Protein AF-A0A261ASA9-F1 (afdb_monomer)

Radius of gyration: 26.26 Å; Cα contacts (8 Å, |Δi|>4): 329; chains: 1; bounding box: 58×71×62 Å

Secondary structure (DSSP, 8-state):
-HHHHHHHHHHHHHHHTTTSSS--HHHHHHHHHHHHHHHHHTT--HHHHHHHHHHHHHH--TTT--SHHHHHHHHHHHHHHHHHHHH--SPPPP-PPTTS-EEEEE--BTTSSHHHHHHHHHHHHHHTT--EEEEEE--SSTTHHHHHHHHHHHHT--EE--SS---HHHHHHHHHHHHHHTT-SEEEEEEPPBPTT-HHHHHHHHHHTTSPP-EEE-SSSTT-EEE--HHHHHHHHTT---TTTT--HHHHHHHHHHHHHHHHHHHHHHTSTT---HHHHHHHHHHHS-HHHHHHTTHHHHHHHHHHHHHHHTT-

Sequence (316 aa):
MVLADLGRKIRNAIGKLGQNTVINEEELDLMLKEVCTALIESDVHIRLVKQLKDNVKKAINFEEIVGGANKRRYIQKTVFNELLKLVDPGVTAFQPTKGKRNVFMFVGLQGSGKTTTCTKMAYYYQRKGWKTCLICADTFRAGAFDQLKQNATKARIPFYGSYSEIDPVKIAAEGVEKFTKEGFEIIIVDTSGRHKQEASLFEEIVAVTKSPVIFIGTGEHIDDFEIFKPKSFVQKLLGMGDIAGLVDMQEVRDLLAQYKKFSDVVKKIGSIKGLFNMAQLNQQMAKMMDPRVLQQMGGMGGLQNMMNQMARAGKM

Nearest PDB structures (foldseek):
  6y30-assembly1_A  TM=8.758E-01  e=1.783E-27  Homo sapiens
  7obr-assembly1_x  TM=7.063E-01  e=4.359E-31  Canis lupus familiaris
  6y2z-assembly2_B  TM=8.625E-01  e=2.349E-27  Homo sapiens
  7qwq-assembly1_x  TM=7.094E-01  e=8.531E-30  Homo sapiens
  7nfx-assembly1_x  TM=7.369E-01  e=8.248E-28  Homo sapiens

Organism: Caenorhabditis remanei (NCBI:txid31234)

Mean predicted aligned error: 13.81 Å

Foldseek 3Di:
DLLVVLLVQLLVLLVVLVVDPDDDPVSLVSSLVSNLVSCVVSVNDNVLSVVLSVQLSVQDDPVPQPDSVSNSVSSVVSSLVSLLVQACLVDDADDFDPQAADEAEDAAAPPPCQLLVLLLVQLVVVVVVFQGAEFELALPDPCSVVSSVVSCVVSVHHYFYDPPDNHSVVSLVVQSVVVVVVRGHYYYYRYHHDHPPDPVVVVVVVVCSSHHDQKDQQDRDSNSIDGDDSSQSSCVSNVVDPPPVVDPPVVVVVVVVVVVVVVVVVVVVVVPPDDDDVVVVLVVVLVPDDPVVCVVCVHSVSVVVVVVVVVVVVVD

Solvent-accessible surface area (backbone atoms only — not comparable to full-atom values): 18068 Å² total; per-residue (Å²): 109,71,66,62,51,42,20,47,51,41,35,51,33,61,51,55,66,70,74,52,91,69,83,51,71,69,58,51,51,53,31,50,49,51,38,42,50,42,41,46,77,66,73,43,59,63,70,60,48,50,50,45,52,55,50,46,56,73,72,59,62,80,87,80,51,77,54,60,73,54,45,54,55,49,53,54,51,46,51,50,51,49,57,34,58,75,62,42,62,85,47,84,60,90,74,83,59,86,98,37,78,37,78,45,76,47,78,51,53,59,89,74,47,56,64,60,50,51,48,26,52,36,48,57,43,36,78,72,73,43,46,39,33,42,26,44,26,28,58,80,50,88,62,43,50,58,52,44,49,53,54,25,57,77,69,71,38,55,71,39,66,65,94,81,64,66,58,37,67,58,46,44,52,54,38,53,50,52,40,51,75,73,65,36,30,39,40,36,36,33,46,50,52,49,66,96,82,46,71,70,54,55,59,51,52,59,59,48,69,59,49,48,65,55,64,42,72,79,58,87,54,68,79,31,53,46,75,46,48,51,67,56,52,50,27,56,35,57,64,45,76,50,81,68,74,76,56,53,67,63,60,51,47,51,51,49,49,51,51,47,54,50,50,50,49,52,50,59,56,65,66,55,81,84,84,79,60,67,68,58,56,55,55,51,53,63,70,74,48,57,70,68,59,39,56,74,49,57,37,76,64,34,54,52,53,50,50,55,49,52,63,54,60,72,76,110

Structure (mmCIF, N/CA/C/O backbone):
data_AF-A0A261ASA9-F1
#
_entry.id   AF-A0A261ASA9-F1
#
loop_
_atom_site.group_PDB
_atom_site.id
_atom_site.type_symbol
_atom_site.label_atom_id
_atom_site.label_alt_id
_atom_site.label_comp_id
_atom_site.label_asym_id
_atom_site.label_entity_id
_atom_site.label_seq_id
_atom_site.pdbx_PDB_ins_code
_atom_site.Cartn_x
_atom_site.Cartn_y
_atom_site.Cartn_z
_atom_site.occupancy
_atom_site.B_iso_or_equiv
_atom_site.auth_seq_id
_atom_site.auth_comp_id
_atom_site.auth_asym_id
_atom_site.auth_atom_id
_atom_site.pdbx_PDB_model_num
ATOM 1 N N . MET A 1 1 ? 6.047 -6.969 15.283 1.00 61.09 1 MET A N 1
ATOM 2 C CA . MET A 1 1 ? 5.559 -6.150 14.149 1.00 61.09 1 MET A CA 1
ATOM 3 C C . MET A 1 1 ? 4.628 -5.071 14.670 1.00 61.09 1 MET A C 1
ATOM 5 O O . MET A 1 1 ? 3.754 -5.392 15.469 1.00 61.09 1 MET A O 1
ATOM 9 N N . VAL A 1 2 ? 4.797 -3.835 14.201 1.00 73.94 2 VAL A N 1
ATOM 10 C CA . VAL A 1 2 ? 4.045 -2.642 14.642 1.00 73.94 2 VAL A CA 1
ATOM 11 C C . VAL A 1 2 ? 2.525 -2.845 14.551 1.00 73.94 2 VAL A C 1
ATOM 13 O O . VAL A 1 2 ? 1.817 -2.620 15.524 1.00 73.94 2 VAL A O 1
ATOM 16 N N . LEU A 1 3 ? 2.022 -3.395 13.439 1.00 80.31 3 LEU A N 1
ATOM 17 C CA . LEU A 1 3 ? 0.584 -3.642 13.245 1.00 80.31 3 LEU A CA 1
ATOM 18 C C . LEU A 1 3 ? -0.017 -4.642 14.244 1.00 80.31 3 LEU A C 1
ATOM 20 O O . LEU A 1 3 ? -1.156 -4.480 14.679 1.00 80.31 3 LEU A O 1
ATOM 24 N N . ALA A 1 4 ? 0.740 -5.674 14.624 1.00 83.62 4 ALA A N 1
ATOM 25 C CA . ALA A 1 4 ? 0.277 -6.659 15.598 1.00 83.62 4 ALA A CA 1
ATOM 26 C C . ALA A 1 4 ? 0.180 -6.053 17.007 1.00 83.62 4 ALA A C 1
ATOM 28 O O . ALA A 1 4 ? -0.726 -6.409 17.765 1.00 83.62 4 ALA A O 1
ATOM 29 N N . ASP A 1 5 ? 1.096 -5.141 17.345 1.00 88.38 5 ASP A N 1
ATOM 30 C CA . ASP A 1 5 ? 1.065 -4.405 18.608 1.00 88.38 5 ASP A CA 1
ATOM 31 C C . ASP A 1 5 ? -0.075 -3.379 18.634 1.00 88.38 5 ASP A C 1
ATOM 33 O O . ASP A 1 5 ? -0.886 -3.396 19.558 1.00 88.38 5 ASP A O 1
ATOM 37 N N . LEU A 1 6 ? -0.238 -2.590 17.565 1.00 89.81 6 LEU A N 1
ATOM 38 C CA . LEU A 1 6 ? -1.369 -1.672 17.398 1.00 89.81 6 LEU A CA 1
ATOM 39 C C . LEU A 1 6 ? -2.710 -2.403 17.545 1.00 89.81 6 LEU A C 1
ATOM 41 O O . LEU A 1 6 ? -3.558 -2.010 18.346 1.00 89.81 6 LEU A O 1
ATOM 45 N N . GLY A 1 7 ? -2.882 -3.518 16.831 1.00 89.56 7 GLY A N 1
ATOM 46 C CA . GLY A 1 7 ? -4.092 -4.330 16.932 1.00 89.56 7 GLY A CA 1
ATOM 47 C C . GLY A 1 7 ? -4.300 -4.907 18.333 1.00 89.56 7 GLY A C 1
ATOM 48 O O . GLY A 1 7 ? -5.427 -5.012 18.807 1.00 89.56 7 GLY A O 1
ATOM 49 N N . ARG A 1 8 ? -3.233 -5.270 19.057 1.00 91.12 8 ARG A N 1
ATOM 50 C CA . ARG A 1 8 ? -3.331 -5.697 20.465 1.00 91.12 8 ARG A CA 1
ATOM 51 C C . ARG A 1 8 ? -3.808 -4.552 21.363 1.00 91.12 8 ARG A C 1
ATOM 53 O O . ARG A 1 8 ? -4.743 -4.758 22.130 1.00 91.12 8 ARG A O 1
ATOM 60 N N . LYS A 1 9 ? -3.214 -3.362 21.247 1.00 92.31 9 LYS A N 1
ATOM 61 C CA . LYS A 1 9 ? -3.577 -2.178 22.044 1.00 92.31 9 LYS A CA 1
ATOM 62 C C . LYS A 1 9 ? -5.033 -1.769 21.820 1.00 92.31 9 LYS A C 1
ATOM 64 O O . LYS A 1 9 ? -5.774 -1.622 22.788 1.00 92.31 9 LYS A O 1
ATOM 69 N N . ILE A 1 10 ? -5.473 -1.695 20.561 1.00 90.19 10 ILE A N 1
ATOM 70 C CA . ILE A 1 10 ? -6.864 -1.358 20.224 1.00 90.19 10 ILE A CA 1
ATOM 71 C C . ILE A 1 10 ? -7.836 -2.424 20.755 1.00 90.19 10 ILE A C 1
ATOM 73 O O . ILE A 1 10 ? -8.861 -2.086 21.347 1.00 90.19 10 ILE A O 1
ATOM 77 N N . ARG A 1 11 ? -7.511 -3.717 20.609 1.00 88.88 11 ARG A N 1
ATOM 78 C CA . ARG A 1 11 ? -8.337 -4.809 21.156 1.00 88.88 11 ARG A CA 1
ATOM 79 C C . ARG A 1 11 ? -8.461 -4.751 22.670 1.00 88.88 11 ARG A C 1
ATOM 81 O O . ARG A 1 11 ? -9.554 -4.960 23.186 1.00 88.88 11 ARG A O 1
ATOM 88 N N . ASN A 1 12 ? -7.371 -4.449 23.370 1.00 90.06 12 ASN A N 1
ATOM 89 C CA . ASN A 1 12 ? -7.377 -4.314 24.822 1.00 90.06 12 ASN A CA 1
ATOM 90 C C . ASN A 1 12 ? -8.251 -3.133 25.266 1.00 90.06 12 ASN A C 1
ATOM 92 O O . ASN A 1 12 ? -9.079 -3.306 26.158 1.00 90.06 12 ASN A O 1
ATOM 96 N N . ALA A 1 13 ? -8.136 -1.980 24.600 1.00 89.62 13 ALA A N 1
ATOM 97 C CA . ALA A 1 13 ? -8.962 -0.803 24.877 1.00 89.62 13 ALA A CA 1
ATOM 98 C C . ALA A 1 13 ? -10.461 -1.102 24.688 1.00 89.62 13 ALA A C 1
ATOM 100 O O . ALA A 1 13 ? -11.281 -0.839 25.565 1.00 89.62 13 ALA A O 1
ATOM 101 N N . ILE A 1 14 ? -10.821 -1.742 23.572 1.00 85.00 14 ILE A N 1
ATOM 102 C CA . ILE A 1 14 ? -12.203 -2.153 23.283 1.00 85.00 14 ILE A CA 1
ATOM 103 C C . ILE A 1 14 ? -12.684 -3.268 24.231 1.00 85.00 14 ILE A C 1
ATOM 105 O O . ILE A 1 14 ? -13.876 -3.368 24.525 1.00 85.00 14 ILE A O 1
ATOM 109 N N . GLY A 1 15 ? -11.783 -4.137 24.692 1.00 83.25 15 GLY A N 1
ATOM 110 C CA . GLY A 1 15 ? -12.084 -5.230 25.616 1.00 83.25 15 GLY A CA 1
ATOM 111 C C . GLY A 1 15 ? -12.484 -4.745 27.010 1.00 83.25 15 GLY A C 1
ATOM 112 O O . GLY A 1 15 ? -13.397 -5.321 27.600 1.00 83.25 15 GLY A O 1
ATOM 113 N N . LYS A 1 16 ? -11.866 -3.659 27.496 1.00 83.69 16 LYS A N 1
ATOM 114 C CA . LYS A 1 16 ? -12.169 -3.041 28.801 1.00 83.69 16 LYS A CA 1
ATOM 115 C C . LYS A 1 16 ? -13.613 -2.547 28.907 1.00 83.69 16 LYS A C 1
ATOM 117 O O . LYS A 1 16 ? -14.240 -2.764 29.936 1.00 83.69 16 LYS A O 1
ATOM 122 N N . LEU A 1 17 ? -14.188 -2.027 27.816 1.00 76.69 17 LEU A N 1
ATOM 123 C CA . LEU A 1 17 ? -15.617 -1.663 27.748 1.00 76.69 17 LEU A CA 1
ATOM 124 C C . LEU A 1 17 ? -16.567 -2.840 28.036 1.00 76.69 17 LEU A C 1
ATOM 126 O O . LEU A 1 17 ? -17.739 -2.632 28.317 1.00 76.69 17 LEU A O 1
ATOM 130 N N . GLY A 1 18 ? -16.100 -4.086 27.901 1.00 65.38 18 GLY A N 1
ATOM 131 C CA . GLY A 1 18 ? -16.896 -5.280 28.177 1.00 65.38 18 GLY A CA 1
ATOM 132 C C . GLY A 1 18 ? -16.823 -5.785 29.618 1.00 65.38 18 GLY A C 1
ATOM 133 O O . GLY A 1 18 ? -17.525 -6.745 29.923 1.00 65.38 18 GLY A O 1
ATOM 134 N N . GLN A 1 19 ? -15.962 -5.210 30.463 1.00 70.12 19 GLN A N 1
ATOM 135 C CA . GLN A 1 19 ? -15.800 -5.624 31.863 1.00 70.12 19 GLN A CA 1
ATOM 136 C C . GLN A 1 19 ? -16.764 -4.893 32.804 1.00 70.12 19 GLN A C 1
ATOM 138 O O . GLN A 1 19 ? -17.078 -5.414 33.872 1.00 70.12 19 GLN A O 1
ATOM 143 N N . ASN A 1 20 ? -17.265 -3.729 32.391 1.00 67.50 20 ASN A N 1
ATOM 144 C CA . ASN A 1 20 ? -18.141 -2.902 33.207 1.00 67.50 20 ASN A CA 1
ATOM 145 C C . ASN A 1 20 ? -19.616 -3.183 32.900 1.00 67.50 20 ASN A C 1
ATOM 147 O O . ASN A 1 20 ? -20.017 -3.391 31.753 1.00 67.50 20 ASN A O 1
ATOM 151 N N . THR A 1 21 ? -20.439 -3.193 33.947 1.00 66.31 21 THR A N 1
ATOM 152 C CA . THR A 1 21 ? -21.873 -3.518 33.869 1.00 66.31 21 THR A CA 1
ATOM 153 C C . THR A 1 21 ? -22.683 -2.423 33.163 1.00 66.31 21 THR A C 1
ATOM 155 O O . THR A 1 21 ? -23.743 -2.701 32.601 1.00 66.31 21 THR A O 1
ATOM 158 N N . VAL A 1 22 ? -22.190 -1.179 33.170 1.00 73.12 22 VAL A N 1
ATOM 159 C CA . VAL A 1 22 ? -22.850 -0.005 32.586 1.00 73.12 22 VAL A CA 1
ATOM 160 C C . VAL A 1 22 ? -21.837 0.788 31.774 1.00 73.12 22 VAL A C 1
ATOM 162 O O . VAL A 1 22 ? -20.887 1.301 32.338 1.00 73.12 22 VAL A O 1
ATOM 165 N N . ILE A 1 23 ? -22.088 0.936 30.471 1.00 78.06 23 ILE A N 1
ATOM 166 C CA . ILE A 1 23 ? -21.243 1.743 29.585 1.00 78.06 23 ILE A CA 1
ATOM 167 C C . ILE A 1 23 ? -21.758 3.183 29.563 1.00 78.06 23 ILE A C 1
ATOM 169 O O . ILE A 1 23 ? -22.872 3.426 29.080 1.00 78.06 23 ILE A O 1
ATOM 173 N N . ASN A 1 24 ? -20.948 4.113 30.074 1.00 83.19 24 ASN A N 1
ATOM 174 C CA . ASN A 1 24 ? -21.223 5.551 30.134 1.00 83.19 24 ASN A CA 1
ATOM 175 C C . ASN A 1 24 ? -20.238 6.368 29.262 1.00 83.19 24 ASN A C 1
ATOM 177 O O . ASN A 1 24 ? -19.376 5.814 28.575 1.00 83.19 24 ASN A O 1
ATOM 181 N N . GLU A 1 25 ? -20.388 7.696 29.261 1.00 86.19 25 GLU A N 1
ATOM 182 C CA . GLU A 1 25 ? -19.548 8.596 28.459 1.00 86.19 25 GLU A CA 1
ATOM 183 C C . GLU A 1 25 ? -18.085 8.638 28.937 1.00 86.19 25 GLU A C 1
ATOM 185 O O . GLU A 1 25 ? -17.169 8.676 28.114 1.00 86.19 25 GLU A O 1
ATOM 190 N N . GLU A 1 26 ? -17.842 8.547 30.247 1.00 87.56 26 GLU A N 1
ATOM 191 C CA . GLU A 1 26 ? -16.487 8.520 30.814 1.00 87.56 26 GLU A CA 1
ATOM 192 C C . GLU A 1 26 ? -15.698 7.290 30.339 1.00 87.56 26 GLU A C 1
ATOM 194 O O . GLU A 1 26 ? -14.533 7.394 29.948 1.00 87.56 26 GLU A O 1
ATOM 199 N N . GLU A 1 27 ? -16.342 6.122 30.300 1.00 87.50 27 GLU A N 1
ATOM 200 C CA . GLU A 1 27 ? -15.740 4.886 29.796 1.00 87.50 27 GLU A CA 1
ATOM 201 C C . GLU A 1 27 ? -15.429 4.951 28.299 1.00 87.50 27 GLU A C 1
ATOM 203 O O . GLU A 1 27 ? -14.375 4.477 27.856 1.00 87.50 27 GLU A O 1
ATOM 208 N N . LEU A 1 28 ? -16.323 5.559 27.510 1.00 89.06 28 LEU A N 1
ATOM 209 C CA . LEU A 1 28 ? -16.083 5.805 26.089 1.00 89.06 28 LEU A CA 1
ATOM 210 C C . LEU A 1 28 ? -14.851 6.695 25.895 1.00 89.06 28 LEU A C 1
ATOM 212 O O . LEU A 1 28 ? -14.011 6.402 25.042 1.00 89.06 28 LEU A O 1
ATOM 216 N N . ASP A 1 29 ? -14.709 7.739 26.706 1.00 91.25 29 ASP A N 1
ATOM 217 C CA . ASP A 1 29 ? -13.587 8.671 26.639 1.00 91.25 29 ASP A CA 1
ATOM 218 C C . ASP A 1 29 ? -12.252 8.039 27.009 1.00 91.25 29 ASP A C 1
ATOM 220 O O . ASP A 1 29 ? -11.249 8.279 26.324 1.00 91.25 29 ASP A O 1
ATOM 224 N N . LEU A 1 30 ? -12.235 7.199 28.043 1.00 91.50 30 LEU A N 1
ATOM 225 C CA . LEU A 1 30 ? -11.057 6.423 28.423 1.00 91.50 30 LEU A CA 1
ATOM 226 C C . LEU A 1 30 ? -10.648 5.458 27.305 1.00 91.50 30 LEU A C 1
ATOM 228 O O . LEU A 1 30 ? -9.480 5.439 26.910 1.00 91.50 30 LEU A O 1
ATOM 232 N N . MET A 1 31 ? -11.604 4.722 26.729 1.00 92.25 31 MET A N 1
ATOM 233 C CA . MET A 1 31 ? -11.330 3.814 25.612 1.00 92.25 31 MET A CA 1
ATOM 234 C C . MET A 1 31 ? -10.797 4.568 24.389 1.00 92.25 31 MET A C 1
ATOM 236 O O . MET A 1 31 ? -9.771 4.184 23.822 1.00 92.25 31 MET A O 1
ATOM 240 N N . LEU A 1 32 ? -11.443 5.672 24.003 1.00 93.62 32 LEU A N 1
ATOM 241 C CA . LEU A 1 32 ? -11.006 6.488 22.872 1.00 93.62 32 LEU A CA 1
ATOM 242 C C . LEU A 1 32 ? -9.615 7.072 23.100 1.00 93.62 32 LEU A C 1
ATOM 244 O O . LEU A 1 32 ? -8.835 7.147 22.152 1.00 93.62 32 LEU A O 1
ATOM 248 N N . LYS A 1 33 ? -9.277 7.461 24.334 1.00 94.81 33 LYS A N 1
ATOM 249 C CA . LYS A 1 33 ? -7.933 7.933 24.680 1.00 94.81 33 LYS A CA 1
ATOM 250 C C . LYS A 1 33 ? -6.888 6.844 24.434 1.00 94.81 33 LYS A C 1
ATOM 252 O O . LYS A 1 33 ? -5.898 7.128 23.768 1.00 94.81 33 LYS A O 1
ATOM 257 N N . GLU A 1 34 ? -7.130 5.611 24.880 1.00 94.50 34 GLU A N 1
ATOM 258 C CA . GLU A 1 34 ? -6.218 4.480 24.645 1.00 94.50 34 GLU A CA 1
ATOM 259 C C . GLU A 1 34 ? -6.055 4.160 23.150 1.00 94.50 34 GLU A C 1
ATOM 261 O O . GLU A 1 34 ? -4.931 3.987 22.675 1.00 94.50 34 GLU A O 1
ATOM 266 N N . VAL A 1 35 ? -7.156 4.142 22.388 1.00 93.81 35 VAL A N 1
ATOM 267 C CA . VAL A 1 35 ? -7.114 3.932 20.929 1.00 93.81 35 VAL A CA 1
ATOM 268 C C . VAL A 1 35 ? -6.330 5.048 20.234 1.00 93.81 35 VAL A C 1
ATOM 270 O O . VAL A 1 35 ? -5.480 4.766 19.390 1.00 93.81 35 VAL A O 1
ATOM 273 N N . CYS A 1 36 ? -6.569 6.309 20.600 1.00 95.19 36 CYS A N 1
ATOM 274 C CA . CYS A 1 36 ? -5.863 7.453 20.022 1.00 95.19 36 CYS A CA 1
ATOM 275 C C . CYS A 1 36 ? -4.364 7.410 20.325 1.00 95.19 36 CYS A C 1
ATOM 277 O O . CYS A 1 36 ? -3.560 7.631 19.423 1.00 95.19 36 CYS A O 1
ATOM 279 N N . THR A 1 37 ? -3.984 7.098 21.566 1.00 95.56 37 THR A N 1
ATOM 280 C CA . THR A 1 37 ? -2.578 6.937 21.951 1.00 95.56 37 THR A CA 1
ATOM 281 C C . THR A 1 37 ? -1.913 5.840 21.126 1.00 95.56 37 THR A C 1
ATOM 283 O O . THR A 1 37 ? -0.859 6.083 20.550 1.00 95.56 37 THR A O 1
ATOM 286 N N . ALA A 1 38 ? -2.558 4.679 20.975 1.00 94.88 38 ALA A N 1
ATOM 287 C CA . ALA A 1 38 ? -2.012 3.582 20.178 1.00 94.88 38 ALA A CA 1
ATOM 288 C C . ALA A 1 38 ? -1.801 3.966 18.700 1.00 94.88 38 ALA A C 1
ATOM 290 O O . ALA A 1 38 ? -0.783 3.604 18.109 1.00 94.88 38 ALA A O 1
ATOM 291 N N . LEU A 1 39 ? -2.738 4.717 18.107 1.00 94.12 39 LEU A N 1
ATOM 292 C CA . LEU A 1 39 ? -2.617 5.220 16.735 1.00 94.12 39 LEU A CA 1
ATOM 293 C C . LEU A 1 39 ? -1.458 6.218 16.596 1.00 94.12 39 LEU A C 1
ATOM 295 O O . LEU A 1 39 ? -0.672 6.105 15.660 1.00 94.12 39 LEU A O 1
ATOM 299 N N . ILE A 1 40 ? -1.320 7.160 17.534 1.00 93.94 40 ILE A N 1
ATOM 300 C CA . ILE A 1 40 ? -0.240 8.160 17.522 1.00 93.94 40 ILE A CA 1
ATOM 301 C C . ILE A 1 40 ? 1.131 7.491 17.689 1.00 93.94 40 ILE A C 1
ATOM 303 O O . ILE A 1 40 ? 2.053 7.812 16.949 1.00 93.94 40 ILE A O 1
ATOM 307 N N . GLU A 1 41 ? 1.255 6.525 18.605 1.00 93.31 41 GLU A N 1
ATOM 308 C CA . GLU A 1 41 ? 2.474 5.719 18.789 1.00 93.31 41 GLU A CA 1
ATOM 309 C C . GLU A 1 41 ? 2.839 4.888 17.549 1.00 93.31 41 GLU A C 1
ATOM 311 O O . GLU A 1 41 ? 3.982 4.462 17.410 1.00 93.31 41 GLU A O 1
ATOM 316 N N . SER A 1 42 ? 1.872 4.645 16.660 1.00 92.12 42 SER A N 1
ATOM 317 C CA . SER A 1 42 ? 2.060 3.927 15.393 1.00 92.12 42 SER A CA 1
ATOM 318 C C . SER A 1 42 ? 2.231 4.875 14.200 1.00 92.12 42 SER A C 1
ATOM 320 O O . SER A 1 42 ? 1.932 4.490 13.070 1.00 92.12 42 SER A O 1
ATOM 322 N N . ASP A 1 43 ? 2.661 6.115 14.451 1.00 90.00 43 ASP A N 1
ATOM 323 C CA . ASP A 1 43 ? 2.912 7.160 13.451 1.00 90.00 43 ASP A CA 1
ATOM 324 C C . ASP A 1 43 ? 1.679 7.585 12.627 1.00 90.00 43 ASP A C 1
ATOM 326 O O . ASP A 1 43 ? 1.796 8.132 11.526 1.00 90.00 43 ASP A O 1
ATOM 330 N N . VAL A 1 44 ? 0.464 7.396 13.153 1.00 90.75 44 VAL A N 1
ATOM 331 C CA . VAL A 1 44 ? -0.748 7.934 12.519 1.00 90.75 44 VAL A CA 1
ATOM 332 C C . VAL A 1 44 ? -0.856 9.430 12.806 1.00 90.75 44 VAL A C 1
ATOM 334 O O . VAL A 1 44 ? -0.810 9.879 13.952 1.00 90.75 44 VAL A O 1
ATOM 337 N N . HIS A 1 45 ? -1.050 10.222 11.751 1.00 90.88 45 HIS A N 1
ATOM 338 C CA . HIS A 1 45 ? -1.064 11.678 11.841 1.00 90.88 45 HIS A CA 1
ATOM 339 C C . HIS A 1 45 ? -2.115 12.205 12.838 1.00 90.88 45 HIS A C 1
ATOM 341 O O . HIS A 1 45 ? -3.312 11.933 12.715 1.00 90.88 45 HIS A O 1
ATOM 347 N N . ILE A 1 46 ? -1.684 13.051 13.781 1.00 92.44 46 ILE A N 1
ATOM 348 C CA . ILE A 1 46 ? -2.494 13.494 14.929 1.00 92.44 46 ILE A CA 1
ATOM 349 C C . ILE A 1 46 ? -3.825 14.157 14.547 1.00 92.44 46 ILE A C 1
ATOM 351 O O . ILE A 1 46 ? -4.821 13.996 15.251 1.00 92.44 46 ILE A O 1
ATOM 355 N N . ARG A 1 47 ? -3.885 14.870 13.410 1.00 92.44 47 ARG A N 1
ATOM 356 C CA . ARG A 1 47 ? -5.145 15.476 12.935 1.00 92.44 47 ARG A CA 1
ATOM 357 C C . ARG A 1 47 ? -6.183 14.418 12.550 1.00 92.44 47 ARG A C 1
ATOM 359 O O . ARG A 1 47 ? -7.354 14.613 12.852 1.00 92.44 47 ARG A O 1
ATOM 366 N N . LEU A 1 48 ? -5.755 13.307 11.943 1.00 92.25 48 LEU A N 1
ATOM 367 C CA . LEU A 1 48 ? -6.642 12.199 11.572 1.00 92.25 48 LEU A CA 1
ATOM 368 C C . LEU A 1 48 ? -7.149 11.478 12.823 1.00 92.25 48 LEU A C 1
ATOM 370 O O . LEU A 1 48 ? -8.335 11.191 12.937 1.00 92.25 48 LEU A O 1
ATOM 374 N N . VAL A 1 49 ? -6.262 11.262 13.800 1.00 94.81 49 VAL A N 1
ATOM 375 C CA . VAL A 1 49 ? -6.625 10.656 15.090 1.00 94.81 49 VAL A CA 1
ATOM 376 C C . VAL A 1 49 ? -7.636 11.523 15.845 1.00 94.81 49 VAL A C 1
ATOM 378 O O . VAL A 1 49 ? -8.631 11.012 16.358 1.00 94.81 49 VAL A O 1
ATOM 381 N N . LYS A 1 50 ? -7.432 12.847 15.867 1.00 95.00 50 LYS A N 1
ATOM 382 C CA . LYS A 1 50 ? -8.384 13.790 16.468 1.00 95.00 50 LYS A CA 1
ATOM 383 C C . LYS A 1 50 ? -9.746 13.744 15.768 1.00 95.00 50 LYS A C 1
ATOM 385 O O . LYS A 1 50 ? -10.762 13.632 16.444 1.00 95.00 50 LYS A O 1
ATOM 390 N N . GLN A 1 51 ? -9.766 13.776 14.434 1.00 93.69 51 GLN A N 1
ATOM 391 C CA . GLN A 1 51 ? -11.002 13.669 13.651 1.00 93.69 51 GLN A CA 1
ATOM 392 C C . GLN A 1 51 ? -11.749 12.362 13.935 1.00 93.69 51 GLN A C 1
ATOM 394 O O . GLN A 1 51 ? -12.956 12.396 14.154 1.00 93.69 51 GLN A O 1
ATOM 399 N N . LEU A 1 52 ? -11.038 11.231 14.007 1.00 94.44 52 LEU A N 1
ATOM 400 C CA . LEU A 1 52 ? -11.625 9.944 14.378 1.00 94.44 52 LEU A CA 1
ATOM 401 C C . LEU A 1 52 ? -12.295 10.018 15.754 1.00 94.44 52 LEU A C 1
ATOM 403 O O . LEU A 1 52 ? -13.454 9.634 15.888 1.00 94.44 52 LEU A O 1
ATOM 407 N N . LYS A 1 53 ? -11.602 10.552 16.769 1.00 94.69 53 LYS A N 1
ATOM 408 C CA . LYS A 1 53 ? -12.160 10.705 18.122 1.00 94.69 53 LYS A CA 1
ATOM 409 C C . LYS A 1 53 ? -13.440 11.542 18.118 1.00 94.69 53 LYS A C 1
ATOM 411 O O . LYS A 1 53 ? -14.442 11.128 18.700 1.00 94.69 53 LYS A O 1
ATOM 416 N N . ASP A 1 54 ? -13.403 12.698 17.461 1.00 94.75 54 ASP A N 1
ATOM 417 C CA . ASP A 1 54 ? -14.528 13.633 17.413 1.00 94.75 54 ASP A CA 1
ATOM 418 C C . ASP A 1 54 ? -15.732 13.023 16.673 1.00 94.75 54 ASP A C 1
ATOM 420 O O . ASP A 1 54 ? -16.873 13.177 17.112 1.00 94.75 54 ASP A O 1
ATOM 424 N N . ASN A 1 55 ? -15.493 12.281 15.588 1.00 93.94 55 ASN A N 1
ATOM 425 C CA . ASN A 1 55 ? -16.542 11.595 14.834 1.00 93.94 55 ASN A CA 1
ATOM 426 C C . ASN A 1 55 ? -17.184 10.461 15.638 1.00 93.94 55 ASN A C 1
ATOM 428 O O . ASN A 1 55 ? -18.409 10.345 15.649 1.00 93.94 55 ASN A O 1
ATOM 432 N N . VAL A 1 56 ? -16.381 9.644 16.333 1.00 92.50 56 VAL A N 1
ATOM 433 C CA . VAL A 1 56 ? -16.913 8.555 17.165 1.00 92.50 56 VAL A CA 1
ATOM 434 C C . VAL A 1 56 ? -17.782 9.115 18.292 1.00 92.50 56 VAL A C 1
ATOM 436 O O . VAL A 1 56 ? -18.889 8.619 18.485 1.00 92.50 56 VAL A O 1
ATOM 439 N N . LYS A 1 57 ? -17.332 10.175 18.982 1.00 91.50 57 LYS A N 1
ATOM 440 C CA . LYS A 1 57 ? -18.126 10.848 20.025 1.00 91.50 57 LYS A CA 1
ATOM 441 C C . LYS A 1 57 ? -19.469 11.350 19.497 1.00 91.50 57 LYS A C 1
ATOM 443 O O . LYS A 1 57 ? -20.496 11.095 20.108 1.00 91.50 57 LYS A O 1
ATOM 448 N N . LYS A 1 58 ? -19.474 12.021 18.341 1.00 91.00 58 LYS A N 1
ATOM 449 C CA . LYS A 1 58 ? -20.705 12.550 17.726 1.00 91.00 58 LYS A CA 1
ATOM 450 C C . LYS A 1 58 ? -21.683 11.458 17.289 1.00 91.00 58 LYS A C 1
ATOM 452 O O . LYS A 1 58 ? -22.883 11.694 17.272 1.00 91.00 58 LYS A O 1
ATOM 457 N N . ALA A 1 59 ? -21.181 10.289 16.895 1.00 87.44 59 ALA A N 1
ATOM 458 C CA . ALA A 1 59 ? -22.001 9.197 16.374 1.00 87.44 59 ALA A CA 1
ATOM 459 C C . ALA A 1 59 ? -22.649 8.320 17.464 1.00 87.44 59 ALA A C 1
ATOM 461 O O . ALA A 1 59 ? -23.477 7.461 17.142 1.00 87.44 59 ALA A O 1
ATOM 462 N N . ILE A 1 60 ? -22.258 8.480 18.732 1.00 85.25 60 ILE A N 1
ATOM 463 C CA . ILE A 1 60 ? -22.762 7.676 19.848 1.00 85.25 60 ILE A CA 1
ATOM 464 C C . ILE A 1 60 ? -23.706 8.528 20.695 1.00 85.25 60 ILE A C 1
ATOM 466 O O . ILE A 1 60 ? -23.264 9.380 21.455 1.00 85.25 60 ILE A O 1
ATOM 470 N N . ASN A 1 61 ? -25.007 8.245 20.593 1.00 80.62 61 ASN A N 1
ATOM 471 C CA . ASN A 1 61 ? -26.020 8.761 21.508 1.00 80.62 61 ASN A CA 1
ATOM 472 C C . ASN A 1 61 ? -26.385 7.672 22.532 1.00 80.62 61 ASN A C 1
ATOM 474 O O . ASN A 1 61 ? -26.904 6.614 22.172 1.00 80.62 61 ASN A O 1
ATOM 478 N N . PHE A 1 62 ? -26.093 7.906 23.813 1.00 76.25 62 PHE A N 1
ATOM 479 C CA . PHE A 1 62 ? -26.344 6.933 24.882 1.00 76.25 62 PHE A CA 1
ATOM 480 C C . PHE A 1 62 ? -27.820 6.801 25.278 1.00 76.25 62 PHE A C 1
ATOM 482 O O . PHE A 1 62 ? -28.170 5.787 25.895 1.00 76.25 62 PHE A O 1
ATOM 489 N N . GLU A 1 63 ? -28.652 7.783 24.922 1.00 71.06 63 GLU A N 1
ATOM 490 C CA . GLU A 1 63 ? -30.086 7.826 25.232 1.00 71.06 63 GLU A CA 1
ATOM 491 C C . GLU A 1 63 ? -30.907 6.959 24.267 1.00 71.06 63 GLU A C 1
ATOM 493 O O . GLU A 1 63 ? -31.862 6.305 24.677 1.00 71.06 63 GLU A O 1
ATOM 498 N N . GLU A 1 64 ? -30.495 6.874 22.999 1.00 68.06 64 GLU A N 1
ATOM 499 C CA . GLU A 1 64 ? -31.202 6.104 21.963 1.00 68.06 64 GLU A CA 1
ATOM 500 C C . GLU A 1 64 ? -30.927 4.591 22.021 1.00 68.06 64 GLU A C 1
ATOM 502 O O . GLU A 1 64 ? -31.694 3.786 21.488 1.00 68.06 64 GLU A O 1
ATOM 507 N N . ILE A 1 65 ? -29.828 4.165 22.654 1.00 65.94 65 ILE A N 1
ATOM 508 C CA . ILE A 1 65 ? -29.388 2.766 22.609 1.00 65.94 65 ILE A CA 1
ATOM 509 C C . ILE A 1 65 ? -29.890 1.996 23.835 1.00 65.94 65 ILE A C 1
ATOM 511 O O . ILE A 1 65 ? -29.350 2.110 24.938 1.00 65.94 65 ILE A O 1
ATOM 515 N N . VAL A 1 66 ? -30.874 1.121 23.622 1.00 57.66 66 VAL A N 1
ATOM 516 C CA . VAL A 1 66 ? -31.441 0.261 24.671 1.00 57.66 66 VAL A CA 1
ATOM 517 C C . VAL A 1 66 ? -30.582 -1.003 24.875 1.00 57.66 66 VAL A C 1
ATOM 519 O O . VAL A 1 66 ? -30.385 -1.804 23.956 1.00 57.66 66 VAL A O 1
ATOM 522 N N . GLY A 1 67 ? -30.085 -1.203 26.103 1.00 62.56 67 GLY A N 1
ATOM 523 C CA . GLY A 1 67 ? -29.372 -2.412 26.555 1.00 62.56 67 GLY A CA 1
ATOM 524 C C . GLY A 1 67 ? -27.840 -2.398 26.381 1.00 62.56 67 GLY A C 1
ATOM 525 O O . GLY A 1 67 ? -27.311 -2.087 25.315 1.00 62.56 67 GLY A O 1
ATOM 526 N N . GLY A 1 68 ? -27.097 -2.790 27.427 1.00 62.28 68 GLY A N 1
ATOM 527 C CA . GLY A 1 68 ? -25.623 -2.709 27.480 1.00 62.28 68 GLY A CA 1
ATOM 528 C C . GLY A 1 68 ? -24.872 -3.538 26.423 1.00 62.28 68 GLY A C 1
ATOM 529 O O . GLY A 1 68 ? -23.896 -3.064 25.841 1.00 62.28 68 GLY A O 1
ATOM 530 N N . ALA A 1 69 ? -25.358 -4.740 26.087 1.00 61.12 69 ALA A N 1
ATOM 531 C CA . ALA A 1 69 ? -24.757 -5.569 25.034 1.00 61.12 69 ALA A CA 1
ATOM 532 C C . ALA A 1 69 ? -24.899 -4.940 23.631 1.00 61.12 69 ALA A C 1
ATOM 534 O O . ALA A 1 69 ? -23.978 -5.023 22.812 1.00 61.12 69 ALA A O 1
ATOM 535 N N . ASN A 1 70 ? -26.017 -4.248 23.376 1.00 69.31 70 ASN A N 1
ATOM 536 C CA . ASN A 1 70 ? -26.230 -3.490 22.143 1.00 69.31 70 ASN A CA 1
ATOM 537 C C . ASN A 1 70 ? -25.316 -2.257 22.085 1.00 69.31 70 ASN A C 1
ATOM 539 O O . ASN A 1 70 ? -24.729 -1.999 21.033 1.00 69.31 70 ASN A O 1
ATOM 543 N N . LYS A 1 71 ? -25.106 -1.564 23.218 1.00 77.81 71 LYS A N 1
ATOM 544 C CA . LYS A 1 71 ? -24.177 -0.421 23.329 1.00 77.81 71 LYS A CA 1
ATOM 545 C C . LYS A 1 71 ? -22.753 -0.799 22.928 1.00 77.81 71 LYS A C 1
ATOM 547 O O . LYS A 1 71 ? -22.177 -0.160 22.052 1.00 77.81 71 LYS A O 1
ATOM 552 N N . ARG A 1 72 ? -22.206 -1.889 23.475 1.00 78.31 72 ARG A N 1
ATOM 553 C CA . ARG A 1 72 ? -20.849 -2.352 23.130 1.00 78.31 72 ARG A CA 1
ATOM 554 C C . ARG A 1 72 ? -20.688 -2.623 21.636 1.00 78.31 72 ARG A C 1
ATOM 556 O O . ARG A 1 72 ? -19.741 -2.143 21.013 1.00 78.31 72 ARG A O 1
ATOM 563 N N . ARG A 1 73 ? -21.601 -3.409 21.058 1.00 79.75 73 ARG A N 1
ATOM 564 C CA . ARG A 1 73 ? -21.551 -3.770 19.634 1.00 79.75 73 ARG A CA 1
ATOM 565 C C . ARG A 1 73 ? -21.667 -2.534 18.745 1.00 79.75 73 ARG A C 1
ATOM 567 O O . ARG A 1 73 ? -20.996 -2.465 17.716 1.00 79.75 73 ARG A O 1
ATOM 574 N N . TYR A 1 74 ? -22.490 -1.569 19.147 1.00 83.38 74 TYR A N 1
ATOM 575 C CA . TYR A 1 74 ? -22.635 -0.302 18.448 1.00 83.38 74 TYR A CA 1
ATOM 576 C C . TYR A 1 74 ? -21.335 0.512 18.475 1.00 83.38 74 TYR A C 1
ATOM 578 O O . TYR A 1 74 ? -20.830 0.858 17.412 1.00 83.38 74 TYR A O 1
ATOM 586 N N . ILE A 1 75 ? -20.718 0.706 19.648 1.00 85.12 75 ILE A N 1
ATOM 587 C CA . ILE A 1 75 ? -19.435 1.423 19.788 1.00 85.12 75 ILE A CA 1
ATOM 588 C C . ILE A 1 75 ? -18.344 0.769 18.931 1.00 85.12 75 ILE A C 1
ATOM 590 O O . ILE A 1 75 ? -17.657 1.452 18.173 1.00 85.12 75 ILE A O 1
ATOM 594 N N . GLN A 1 76 ? -18.215 -0.560 18.991 1.00 85.06 76 GLN A N 1
ATOM 595 C CA . GLN A 1 76 ? -17.252 -1.306 18.172 1.00 85.06 76 GLN A CA 1
ATOM 596 C C . GLN A 1 76 ? -17.474 -1.089 16.674 1.00 85.06 76 GLN A C 1
ATOM 598 O O . GLN A 1 76 ? -16.515 -0.874 15.934 1.00 85.06 76 GLN A O 1
ATOM 603 N N . LYS A 1 77 ? -18.733 -1.118 16.222 1.00 87.50 77 LYS A N 1
ATOM 604 C CA . LYS A 1 77 ? -19.097 -0.868 14.824 1.00 87.50 77 LYS A CA 1
ATOM 605 C C . LYS A 1 77 ? -18.774 0.569 14.405 1.00 87.50 77 LYS A C 1
ATOM 607 O O . LYS A 1 77 ? -18.287 0.775 13.298 1.00 87.50 77 LYS A O 1
ATOM 612 N N . THR A 1 78 ? -19.010 1.546 15.275 1.00 90.44 78 THR A N 1
ATOM 613 C CA . THR A 1 78 ? -18.688 2.955 15.014 1.00 90.44 78 THR A CA 1
ATOM 614 C C . THR A 1 78 ? -17.180 3.162 14.887 1.00 90.44 78 THR A C 1
ATOM 616 O O . THR A 1 78 ? -16.731 3.712 13.885 1.00 90.44 78 THR A O 1
ATOM 619 N N . VAL A 1 79 ? -16.385 2.638 15.827 1.00 90.94 79 VAL A N 1
ATOM 620 C CA . VAL A 1 79 ? -14.912 2.685 15.755 1.00 90.94 79 VAL A CA 1
ATOM 621 C C . VAL A 1 79 ? -14.401 1.976 14.498 1.00 90.94 79 VAL A C 1
ATOM 623 O O . VAL A 1 79 ? -13.545 2.512 13.800 1.00 90.94 79 VAL A O 1
ATOM 626 N N . PHE A 1 80 ? -14.953 0.806 14.167 1.00 91.56 80 PHE A N 1
ATOM 627 C CA . PHE A 1 80 ? -14.627 0.082 12.937 1.00 91.56 80 PHE A CA 1
ATOM 628 C C . PHE A 1 80 ? -14.861 0.933 11.685 1.00 91.56 80 PHE A C 1
ATOM 630 O O . PHE A 1 80 ? -13.987 1.012 10.826 1.00 91.56 80 PHE A O 1
ATOM 637 N N . ASN A 1 81 ? -16.022 1.583 11.584 1.00 91.94 81 ASN A N 1
ATOM 638 C CA . ASN A 1 81 ? -16.364 2.411 10.431 1.00 91.94 81 ASN A CA 1
ATOM 639 C C . ASN A 1 81 ? -15.444 3.633 10.309 1.00 91.94 81 ASN A C 1
ATOM 641 O O . ASN A 1 81 ? -15.040 3.971 9.200 1.00 91.94 81 ASN A O 1
ATOM 645 N N . GLU A 1 82 ? -15.088 4.283 11.419 1.00 93.31 82 GLU A N 1
ATOM 646 C CA . GLU A 1 82 ? -14.160 5.420 11.385 1.00 93.31 82 GLU A CA 1
ATOM 647 C C . GLU A 1 82 ? -12.731 4.989 11.036 1.00 93.31 82 GLU A C 1
ATOM 649 O O . GLU A 1 82 ? -12.079 5.650 10.232 1.00 93.31 82 GLU A O 1
ATOM 654 N N . LEU A 1 83 ? -12.261 3.844 11.542 1.00 92.44 83 LEU A N 1
ATOM 655 C CA . LEU A 1 83 ? -10.979 3.268 11.120 1.00 92.44 83 LEU A CA 1
ATOM 656 C C . LEU A 1 83 ? -10.987 2.881 9.636 1.00 92.44 83 LEU A C 1
ATOM 658 O O . LEU A 1 83 ? -9.988 3.083 8.952 1.00 92.44 83 LEU A O 1
ATOM 662 N N . LEU A 1 84 ?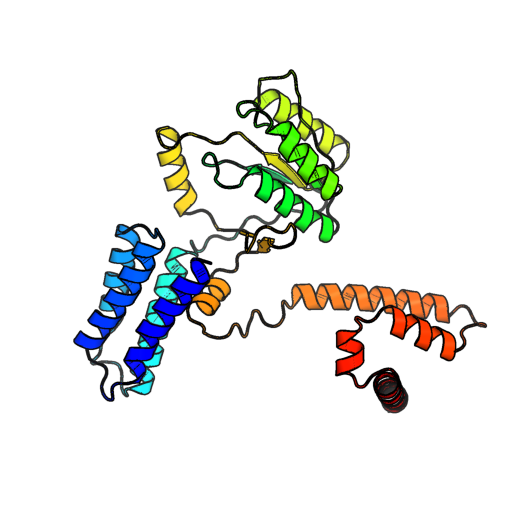 -12.105 2.358 9.124 1.00 92.62 84 LEU A N 1
ATOM 663 C CA . LEU A 1 84 ? -12.260 2.029 7.708 1.00 92.62 84 LEU A CA 1
ATOM 664 C C . LEU A 1 84 ? -12.142 3.278 6.828 1.00 92.62 84 LEU A C 1
ATOM 666 O O . LEU A 1 84 ? -11.410 3.248 5.846 1.00 92.62 84 LEU A O 1
ATOM 670 N N . LYS A 1 85 ? -12.776 4.390 7.215 1.00 90.62 85 LYS A N 1
ATOM 671 C CA . LYS A 1 85 ? -12.676 5.673 6.496 1.00 90.62 85 LYS A CA 1
ATOM 672 C C . LYS A 1 85 ? -11.249 6.223 6.420 1.00 90.62 85 LYS A C 1
ATOM 674 O O . LYS A 1 85 ? -10.946 6.968 5.496 1.00 90.62 85 LYS A O 1
ATOM 679 N N . LEU A 1 86 ? -10.373 5.875 7.368 1.00 89.00 86 LEU A N 1
ATOM 680 C CA . LEU A 1 86 ? -8.967 6.297 7.328 1.00 89.00 86 LEU A CA 1
ATOM 681 C C . LEU A 1 86 ? -8.155 5.587 6.239 1.00 89.00 86 LEU A C 1
ATOM 683 O O . LEU A 1 86 ? -7.141 6.124 5.803 1.00 89.00 86 LEU A O 1
ATOM 687 N N . VAL A 1 87 ? -8.562 4.381 5.836 1.00 89.56 87 VAL A N 1
ATOM 688 C CA . VAL A 1 87 ? -7.795 3.524 4.914 1.00 89.56 87 VAL A CA 1
ATOM 689 C C . VAL A 1 87 ? -8.522 3.226 3.602 1.00 89.56 87 VAL A C 1
ATOM 691 O O . VAL A 1 87 ? -7.925 2.647 2.696 1.00 89.56 87 VAL A O 1
ATOM 694 N N . ASP A 1 88 ? -9.795 3.600 3.493 1.00 90.75 88 ASP A N 1
ATOM 695 C CA . ASP A 1 88 ? -10.621 3.419 2.305 1.00 90.75 88 ASP A CA 1
ATOM 696 C C . ASP A 1 88 ? -11.138 4.776 1.797 1.00 90.75 88 ASP A C 1
ATOM 698 O O . ASP A 1 88 ? -12.069 5.338 2.381 1.00 90.75 88 ASP A O 1
ATOM 702 N N . PRO A 1 89 ? -10.568 5.318 0.704 1.00 86.75 89 PRO A N 1
ATOM 703 C CA . PRO A 1 89 ? -11.047 6.561 0.107 1.00 86.75 89 PRO A CA 1
ATOM 704 C C . PRO A 1 89 ? -12.360 6.386 -0.678 1.00 86.75 89 PRO A C 1
ATOM 706 O O . PRO A 1 89 ? -12.863 7.361 -1.235 1.00 86.75 89 PRO A O 1
ATOM 709 N N . GLY A 1 90 ? -12.910 5.167 -0.782 1.00 86.31 90 GLY A N 1
ATOM 710 C CA . GLY A 1 90 ? -14.120 4.879 -1.558 1.00 86.31 90 GLY A CA 1
ATOM 711 C C . GLY A 1 90 ? -13.909 4.901 -3.075 1.00 86.31 90 GLY A C 1
ATOM 712 O O . GLY A 1 90 ? -14.873 4.897 -3.839 1.00 86.31 90 GLY A O 1
ATOM 713 N N . VAL A 1 91 ? -12.652 4.929 -3.527 1.00 85.62 91 VAL A N 1
ATOM 714 C CA . VAL A 1 91 ? -12.274 4.939 -4.945 1.00 85.62 91 VAL A CA 1
ATOM 715 C C . VAL A 1 91 ? -11.914 3.524 -5.382 1.00 85.62 91 VAL A C 1
ATOM 717 O O . VAL A 1 91 ? -11.185 2.810 -4.696 1.00 85.62 91 VAL A O 1
ATOM 720 N N . THR A 1 92 ? -12.405 3.103 -6.547 1.00 84.62 92 THR A N 1
ATOM 721 C CA . THR A 1 92 ? -12.049 1.791 -7.098 1.00 84.62 92 THR A CA 1
ATOM 722 C C . THR A 1 92 ? -10.589 1.780 -7.548 1.00 84.62 92 THR A C 1
ATOM 724 O O . THR A 1 92 ? -10.162 2.627 -8.331 1.00 84.62 92 THR A O 1
ATOM 727 N N . ALA A 1 93 ? -9.824 0.804 -7.059 1.00 86.50 93 ALA A N 1
ATOM 728 C CA . ALA A 1 93 ? -8.444 0.584 -7.472 1.00 86.50 93 ALA A CA 1
ATOM 729 C C . ALA A 1 93 ? -8.341 0.274 -8.972 1.00 86.50 93 ALA A C 1
ATOM 731 O O . ALA A 1 93 ? -9.156 -0.471 -9.522 1.00 86.50 93 ALA A O 1
ATOM 732 N N . PHE A 1 94 ? -7.300 0.804 -9.620 1.00 87.88 94 PHE A N 1
ATOM 733 C CA . PHE A 1 94 ? -6.975 0.453 -10.999 1.00 87.88 94 PHE A CA 1
ATOM 734 C C . PHE A 1 94 ? -6.727 -1.055 -11.126 1.00 87.88 94 PHE A C 1
ATOM 736 O O . PHE A 1 94 ? -5.968 -1.637 -10.347 1.00 87.88 94 PHE A O 1
ATOM 743 N N . GLN A 1 95 ? -7.338 -1.674 -12.136 1.00 90.44 95 GLN A N 1
ATOM 744 C CA . GLN A 1 95 ? -7.130 -3.080 -12.464 1.00 90.44 95 GLN A CA 1
ATOM 745 C C . GLN A 1 95 ? -6.439 -3.199 -13.827 1.00 90.44 95 GLN A C 1
ATOM 747 O O . GLN A 1 95 ? -6.962 -2.675 -14.816 1.00 90.44 95 GLN A O 1
ATOM 752 N N . PRO A 1 96 ? -5.284 -3.884 -13.915 1.00 93.75 96 PRO A N 1
ATOM 753 C CA . PRO A 1 96 ? -4.606 -4.067 -15.189 1.00 93.75 96 PRO A CA 1
ATOM 754 C C . PRO A 1 96 ? -5.450 -4.908 -16.148 1.00 93.75 96 PRO A C 1
ATOM 756 O O . PRO A 1 96 ? -6.126 -5.860 -15.753 1.00 93.75 96 PRO A O 1
ATOM 759 N N . THR A 1 97 ? -5.375 -4.578 -17.436 1.00 93.94 97 THR A N 1
ATOM 760 C CA . THR A 1 97 ? -6.083 -5.303 -18.497 1.00 93.94 97 THR A CA 1
ATOM 761 C C . THR A 1 97 ? -5.153 -6.313 -19.160 1.00 93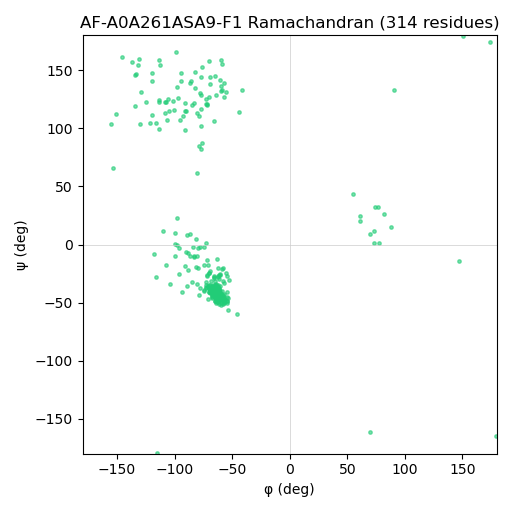.94 97 THR A C 1
ATOM 763 O O . THR A 1 97 ? -4.079 -5.947 -19.641 1.00 93.94 97 THR A O 1
ATOM 766 N N . LYS A 1 98 ? -5.568 -7.584 -19.210 1.00 90.50 98 LYS A N 1
ATOM 767 C CA . LYS A 1 98 ? -4.770 -8.666 -19.807 1.00 90.50 98 LYS A CA 1
ATOM 768 C C . LYS A 1 98 ? -4.675 -8.516 -21.325 1.00 90.50 98 LYS A C 1
ATOM 770 O O . LYS A 1 98 ? -5.623 -8.052 -21.956 1.00 90.50 98 LYS A O 1
ATOM 775 N N . GLY A 1 99 ? -3.532 -8.874 -21.908 1.00 88.94 99 GLY A N 1
ATOM 776 C CA . GLY A 1 99 ? -3.248 -8.700 -23.336 1.00 88.94 99 GLY A CA 1
ATOM 777 C C . GLY A 1 99 ? -2.978 -7.254 -23.771 1.00 88.94 99 GLY A C 1
ATOM 778 O O . GLY A 1 99 ? -2.740 -7.013 -24.952 1.00 88.94 99 GLY A O 1
ATOM 779 N N . LYS A 1 100 ? -2.999 -6.287 -22.846 1.00 92.94 100 LYS A N 1
ATOM 780 C CA . LYS A 1 100 ? -2.579 -4.900 -23.084 1.00 92.94 100 LYS A CA 1
ATOM 781 C C . LYS A 1 100 ? -1.326 -4.589 -22.271 1.00 92.94 100 LYS A C 1
ATOM 783 O O . LYS A 1 100 ? -1.061 -5.231 -21.256 1.00 92.94 100 LYS A O 1
ATOM 788 N N . ARG A 1 101 ? -0.578 -3.568 -22.695 1.00 93.31 101 ARG A N 1
ATOM 789 C CA . ARG A 1 101 ? 0.518 -3.014 -21.892 1.00 93.31 101 ARG A CA 1
ATOM 790 C C . ARG A 1 101 ? -0.053 -2.216 -20.716 1.00 93.31 101 ARG A C 1
ATOM 792 O O . ARG A 1 101 ? -0.848 -1.300 -20.920 1.00 93.31 101 ARG A O 1
ATOM 799 N N . ASN A 1 102 ? 0.366 -2.553 -19.504 1.00 97.12 102 ASN A N 1
ATOM 800 C CA . ASN A 1 102 ? 0.056 -1.839 -18.271 1.00 97.12 102 ASN A CA 1
ATOM 801 C C . ASN A 1 102 ? 1.388 -1.376 -17.674 1.00 97.12 102 ASN A C 1
ATOM 803 O O . ASN A 1 102 ? 2.206 -2.201 -17.265 1.00 97.12 102 ASN A O 1
ATOM 807 N N . VAL A 1 103 ? 1.617 -0.063 -17.670 1.00 96.31 103 VAL A N 1
ATOM 808 C CA . VAL A 1 103 ? 2.863 0.534 -17.178 1.00 96.31 103 VAL A CA 1
ATOM 809 C C . VAL A 1 103 ? 2.621 1.092 -15.782 1.00 96.31 103 VAL A C 1
ATOM 811 O O . VAL A 1 103 ? 1.729 1.915 -15.589 1.00 96.31 103 VAL A O 1
ATOM 814 N N . PHE A 1 104 ? 3.416 0.644 -14.817 1.00 96.56 104 PHE A N 1
ATOM 815 C CA . PHE A 1 104 ? 3.380 1.094 -13.431 1.00 96.56 104 PHE A CA 1
ATOM 816 C C . PHE A 1 104 ? 4.675 1.824 -13.113 1.00 96.56 104 PHE A C 1
ATOM 818 O O . PHE A 1 104 ? 5.751 1.250 -13.241 1.00 96.56 104 PHE A O 1
ATOM 825 N N . MET A 1 105 ? 4.576 3.073 -12.672 1.00 94.81 105 MET A N 1
ATOM 826 C CA . MET A 1 105 ? 5.723 3.852 -12.218 1.00 94.81 105 MET A CA 1
ATOM 827 C C . MET A 1 105 ? 5.669 3.984 -10.699 1.00 94.81 105 MET A C 1
ATOM 829 O O . MET A 1 105 ? 4.678 4.466 -10.150 1.00 94.81 105 MET A O 1
ATOM 833 N N . PHE A 1 106 ? 6.725 3.544 -10.022 1.00 93.50 106 PHE A N 1
ATOM 834 C CA . PHE A 1 106 ? 6.829 3.615 -8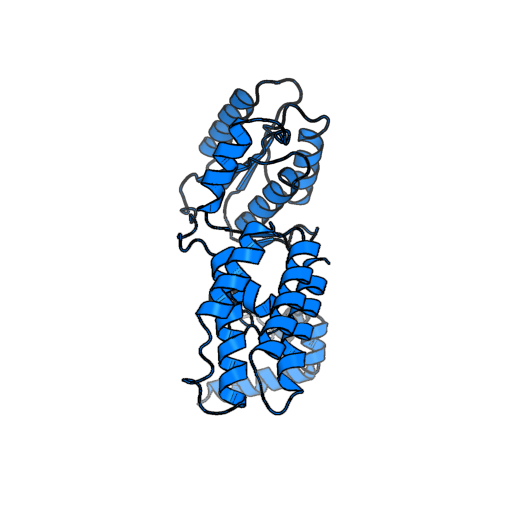.572 1.00 93.50 106 PHE A CA 1
ATOM 835 C C . PHE A 1 106 ? 7.536 4.891 -8.157 1.00 93.50 106 PHE A C 1
ATOM 837 O O . PHE A 1 106 ? 8.742 5.010 -8.327 1.00 93.50 106 PHE A O 1
ATOM 844 N N . VAL A 1 107 ? 6.783 5.800 -7.543 1.00 89.62 107 VAL A N 1
ATOM 845 C CA . VAL A 1 107 ? 7.292 7.050 -6.972 1.00 89.62 107 VAL A CA 1
ATOM 846 C C . VAL A 1 107 ? 7.174 7.029 -5.452 1.00 89.62 107 VAL A C 1
ATOM 848 O O . VAL A 1 107 ? 6.348 6.316 -4.882 1.00 89.62 107 VAL A O 1
ATOM 851 N N . GLY A 1 108 ? 8.020 7.797 -4.770 1.00 87.50 108 GLY A N 1
ATOM 852 C CA . GLY A 1 108 ? 7.946 7.946 -3.318 1.00 87.50 108 GLY A CA 1
ATOM 853 C C . GLY A 1 108 ? 9.292 8.222 -2.664 1.00 87.50 108 GLY A C 1
ATOM 854 O O . GLY A 1 108 ? 10.335 8.258 -3.317 1.00 87.50 108 GLY A O 1
ATOM 855 N N . LEU A 1 109 ? 9.265 8.384 -1.345 1.00 86.69 109 LEU A N 1
ATOM 856 C CA . LEU A 1 109 ? 10.426 8.761 -0.539 1.00 86.69 109 LEU A CA 1
ATOM 857 C C . LEU A 1 109 ? 11.602 7.780 -0.643 1.00 86.69 109 LEU A C 1
ATOM 859 O O . LEU A 1 109 ? 11.446 6.588 -0.931 1.00 86.69 109 LEU A O 1
ATOM 863 N N . GLN A 1 110 ? 12.809 8.279 -0.385 1.00 85.44 110 GLN A N 1
ATOM 864 C CA . GLN A 1 110 ? 13.982 7.426 -0.214 1.00 85.44 110 GLN A CA 1
ATOM 865 C C . GLN A 1 110 ? 13.784 6.453 0.961 1.00 85.44 110 GLN A C 1
ATOM 867 O O . GLN A 1 110 ? 13.272 6.823 2.015 1.00 85.44 110 GLN A O 1
ATOM 872 N N . GLY A 1 111 ? 14.172 5.190 0.763 1.00 85.75 111 GLY A N 1
ATOM 873 C CA . GLY A 1 111 ? 14.085 4.155 1.799 1.00 85.75 111 GLY A CA 1
ATOM 874 C C . GLY A 1 111 ? 12.687 3.572 2.040 1.00 85.75 111 GLY A C 1
ATOM 875 O O . GLY A 1 111 ? 12.560 2.672 2.859 1.00 85.75 111 GLY A O 1
ATOM 876 N N . SER A 1 112 ? 11.648 3.992 1.307 1.00 87.50 112 SER A N 1
ATOM 877 C CA . SER A 1 112 ? 10.277 3.469 1.478 1.00 87.50 112 SER A CA 1
ATOM 878 C C . SER A 1 112 ? 10.051 2.043 0.948 1.00 87.50 112 SER A C 1
ATOM 880 O O . SER A 1 112 ? 8.932 1.539 0.992 1.00 87.50 112 SER A O 1
ATOM 882 N N . GLY A 1 113 ? 11.090 1.393 0.413 1.00 92.25 113 GLY A N 1
ATOM 883 C CA . GLY A 1 113 ? 11.015 0.024 -0.102 1.00 92.25 113 GLY A CA 1
ATOM 884 C C . GLY A 1 113 ? 10.597 -0.119 -1.570 1.00 92.25 113 GLY A C 1
ATOM 885 O O . GLY A 1 113 ? 10.291 -1.235 -1.973 1.00 92.25 113 GLY A O 1
ATOM 886 N N . LYS A 1 114 ? 10.613 0.954 -2.384 1.00 94.19 114 LYS A N 1
ATOM 887 C CA . LYS A 1 114 ? 10.205 0.935 -3.811 1.00 94.19 114 LYS A CA 1
ATOM 888 C C . LYS A 1 114 ? 10.786 -0.237 -4.606 1.00 94.19 114 LYS A C 1
ATOM 890 O O . LYS A 1 114 ? 10.018 -1.085 -5.037 1.00 94.19 114 LYS A O 1
ATOM 895 N N . THR A 1 115 ? 12.111 -0.365 -4.692 1.00 95.31 115 THR A N 1
ATOM 896 C CA . THR A 1 115 ? 12.785 -1.441 -5.445 1.00 95.31 115 THR A CA 1
ATOM 897 C C . THR A 1 115 ? 12.333 -2.846 -5.025 1.00 95.31 115 THR A C 1
ATOM 899 O O . THR A 1 115 ? 12.100 -3.726 -5.862 1.00 95.31 115 THR A O 1
ATOM 902 N N . THR A 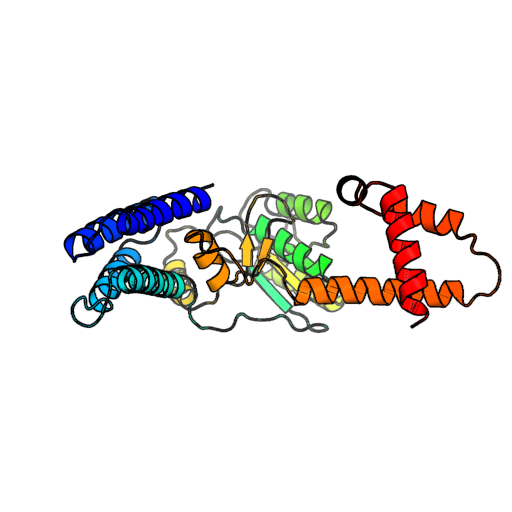1 116 ? 12.161 -3.068 -3.719 1.00 95.62 116 THR A N 1
ATOM 903 C CA . THR A 1 116 ? 11.663 -4.341 -3.181 1.00 95.62 116 THR A CA 1
ATOM 904 C C . THR A 1 116 ? 10.203 -4.562 -3.575 1.00 95.62 116 THR A C 1
ATOM 906 O O . THR A 1 116 ? 9.855 -5.634 -4.071 1.00 95.62 116 THR A O 1
ATOM 909 N N . THR A 1 117 ? 9.356 -3.544 -3.422 1.00 97.00 117 THR A N 1
ATOM 910 C CA . THR A 1 117 ? 7.932 -3.591 -3.776 1.00 97.00 117 THR A CA 1
ATOM 911 C C . THR A 1 117 ? 7.713 -3.784 -5.276 1.00 97.00 117 THR A C 1
ATOM 913 O O . THR A 1 117 ? 6.866 -4.588 -5.656 1.00 97.00 117 THR A O 1
ATOM 916 N N . CYS A 1 118 ? 8.512 -3.141 -6.131 1.00 97.75 118 CYS A N 1
ATOM 917 C CA . CYS A 1 118 ? 8.516 -3.347 -7.580 1.00 97.75 118 CYS A CA 1
ATOM 918 C C . CYS A 1 118 ? 8.711 -4.830 -7.914 1.00 97.75 118 CYS A C 1
ATOM 920 O O . CYS A 1 118 ? 7.933 -5.413 -8.668 1.00 97.75 118 CYS A O 1
ATOM 922 N N . THR A 1 119 ? 9.708 -5.467 -7.288 1.00 97.94 119 THR A N 1
ATOM 923 C CA . THR A 1 119 ? 9.993 -6.894 -7.501 1.00 97.94 119 THR A CA 1
ATOM 924 C C . THR A 1 119 ? 8.842 -7.774 -7.009 1.00 97.94 119 THR A C 1
ATOM 926 O O . THR A 1 119 ? 8.406 -8.671 -7.731 1.00 97.94 119 THR A O 1
ATOM 929 N N . LYS A 1 120 ? 8.304 -7.501 -5.813 1.00 98.19 120 LYS A N 1
ATOM 930 C CA . LYS A 1 120 ? 7.155 -8.233 -5.254 1.00 98.19 120 LYS A CA 1
ATOM 931 C C . LYS A 1 120 ? 5.915 -8.129 -6.142 1.00 98.19 120 LYS A C 1
ATOM 933 O O . LYS A 1 120 ? 5.277 -9.139 -6.424 1.00 98.19 120 LYS A O 1
ATOM 938 N N . MET A 1 121 ? 5.605 -6.935 -6.646 1.00 97.56 121 MET A N 1
ATOM 939 C CA . MET A 1 121 ? 4.478 -6.719 -7.554 1.00 97.56 121 MET A CA 1
ATOM 940 C C . MET A 1 121 ? 4.675 -7.451 -8.884 1.00 97.56 121 MET A C 1
ATOM 942 O O . MET A 1 121 ? 3.754 -8.113 -9.367 1.00 97.56 121 MET A O 1
ATOM 946 N N . ALA A 1 122 ? 5.875 -7.380 -9.464 1.00 97.94 122 ALA A N 1
ATOM 947 C CA . ALA A 1 122 ? 6.197 -8.098 -10.692 1.00 97.94 122 ALA A CA 1
ATOM 948 C C . ALA A 1 122 ? 6.059 -9.619 -10.508 1.00 97.94 122 ALA A C 1
ATOM 950 O O . ALA A 1 122 ? 5.486 -10.292 -11.368 1.00 97.94 122 ALA A O 1
ATOM 951 N N . TYR A 1 123 ? 6.520 -10.151 -9.375 1.00 98.12 123 TYR A N 1
ATOM 952 C CA . TYR A 1 123 ? 6.406 -11.568 -9.031 1.00 98.12 123 TYR A CA 1
ATOM 953 C C . TYR A 1 123 ? 4.952 -11.998 -8.783 1.00 98.12 123 TYR A C 1
ATOM 955 O O . TYR A 1 123 ? 4.507 -13.026 -9.295 1.00 98.12 123 TYR A O 1
ATOM 963 N N . TYR A 1 124 ? 4.171 -11.176 -8.076 1.00 97.25 124 TYR A N 1
ATOM 964 C CA . TYR A 1 124 ? 2.744 -11.402 -7.835 1.00 97.25 124 TYR A CA 1
ATOM 965 C C . TYR A 1 124 ? 1.965 -11.614 -9.141 1.00 97.25 124 TYR A C 1
ATOM 967 O O . TYR A 1 124 ? 1.226 -12.591 -9.286 1.00 97.25 124 TYR A O 1
ATOM 975 N N . TYR A 1 125 ? 2.159 -10.734 -10.128 1.00 96.81 125 TYR A N 1
ATOM 976 C CA . TYR A 1 125 ? 1.508 -10.876 -11.432 1.00 96.81 125 TYR A CA 1
ATOM 977 C C . TYR A 1 125 ? 2.103 -12.020 -12.266 1.00 96.81 125 TYR A C 1
ATOM 979 O O . TYR A 1 125 ? 1.355 -12.722 -12.949 1.00 96.81 125 TYR A O 1
ATOM 987 N N . GLN A 1 126 ? 3.411 -12.278 -12.169 1.00 96.38 126 GLN A N 1
ATOM 988 C CA . GLN A 1 126 ? 4.057 -13.412 -12.839 1.00 96.38 126 GLN A CA 1
ATOM 989 C C . GLN A 1 126 ? 3.435 -14.748 -12.408 1.00 96.38 126 GLN A C 1
ATOM 991 O O . GLN A 1 126 ? 3.080 -15.566 -13.260 1.00 96.38 126 GLN A O 1
ATOM 996 N N . ARG A 1 127 ? 3.204 -14.948 -11.101 1.00 95.69 127 ARG A N 1
ATOM 997 C CA . ARG A 1 127 ? 2.525 -16.145 -10.565 1.00 95.69 127 ARG A CA 1
ATOM 998 C C . ARG A 1 127 ? 1.098 -16.314 -11.094 1.00 95.69 127 ARG A C 1
ATOM 1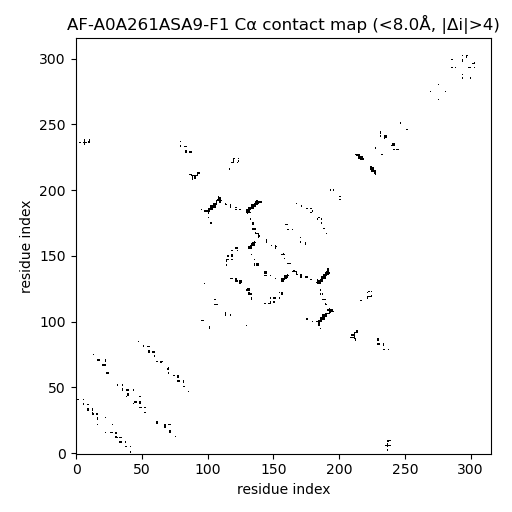000 O O . ARG A 1 127 ? 0.609 -17.436 -11.188 1.00 95.69 127 ARG A O 1
ATOM 1007 N N . LYS A 1 128 ? 0.448 -15.217 -11.492 1.00 94.38 128 LYS A N 1
ATOM 1008 C CA . LYS A 1 128 ? -0.883 -15.199 -12.124 1.00 94.38 128 LYS A CA 1
ATOM 1009 C C . LYS A 1 128 ? -0.840 -15.370 -13.650 1.00 94.38 128 LYS A C 1
ATOM 1011 O O . LYS A 1 128 ? -1.858 -15.208 -14.325 1.00 94.38 128 LYS A O 1
ATOM 1016 N N . GLY A 1 129 ? 0.326 -15.699 -14.205 1.00 95.31 129 GLY A N 1
ATOM 1017 C CA . GLY A 1 129 ? 0.511 -15.966 -15.629 1.00 95.31 129 GLY A CA 1
ATOM 1018 C C . GLY A 1 129 ? 0.480 -14.710 -16.497 1.00 95.31 129 GLY A C 1
ATOM 1019 O O . GLY A 1 129 ? -0.022 -14.772 -17.621 1.00 95.31 129 GLY A O 1
ATOM 1020 N N . TRP A 1 130 ? 0.947 -13.580 -15.962 1.00 97.62 130 TRP A N 1
ATOM 1021 C CA . TRP A 1 130 ? 1.222 -12.365 -16.730 1.00 97.62 130 TRP A CA 1
ATOM 1022 C C . TRP A 1 130 ? 2.694 -12.323 -17.133 1.00 97.62 130 TRP A C 1
ATOM 1024 O O . TRP A 1 130 ? 3.560 -12.770 -16.376 1.00 97.62 130 TRP A O 1
ATOM 1034 N N . LYS A 1 131 ? 2.998 -11.738 -18.293 1.00 97.69 131 LYS A N 1
ATOM 1035 C CA . LYS A 1 131 ? 4.386 -11.403 -18.646 1.00 97.69 131 LYS A CA 1
ATOM 1036 C C . LYS A 1 131 ? 4.794 -10.102 -17.958 1.00 97.69 131 LYS A C 1
ATOM 1038 O O . LYS A 1 131 ? 4.256 -9.043 -18.286 1.00 97.69 131 LYS A O 1
ATOM 1043 N N . THR A 1 132 ? 5.731 -10.184 -17.016 1.00 98.38 132 THR A N 1
ATOM 1044 C CA . THR A 1 132 ? 6.148 -9.052 -16.174 1.00 98.38 132 THR A CA 1
ATOM 1045 C C . THR A 1 132 ? 7.625 -8.720 -16.349 1.00 98.38 132 THR A C 1
ATOM 1047 O O . THR A 1 132 ? 8.436 -9.609 -16.606 1.00 98.38 132 THR A O 1
ATOM 1050 N N . CYS A 1 133 ? 7.977 -7.443 -16.231 1.00 98.56 133 CYS A N 1
ATOM 1051 C CA . CYS A 1 133 ? 9.358 -6.976 -16.312 1.00 98.56 133 CYS A CA 1
ATOM 1052 C C . CYS A 1 133 ? 9.608 -5.777 -15.391 1.00 98.56 133 CYS A C 1
ATOM 1054 O O . CYS A 1 133 ? 8.675 -5.083 -14.976 1.00 98.56 133 CYS A O 1
ATOM 1056 N N . LEU A 1 134 ? 10.885 -5.526 -15.106 1.00 98.75 134 LEU A N 1
ATOM 1057 C CA . LEU A 1 134 ? 11.351 -4.428 -14.259 1.00 98.75 134 LEU A CA 1
ATOM 1058 C C . LEU A 1 134 ? 12.266 -3.479 -15.034 1.00 98.75 134 LEU A C 1
ATOM 1060 O O . LEU A 1 134 ? 13.111 -3.911 -15.812 1.00 98.75 134 LEU A O 1
ATOM 1064 N N . ILE A 1 135 ? 12.139 -2.181 -14.796 1.00 98.56 135 ILE A N 1
ATOM 1065 C CA . ILE A 1 135 ? 13.011 -1.149 -15.355 1.00 98.56 135 ILE A CA 1
ATOM 1066 C C . ILE A 1 135 ? 13.577 -0.336 -14.196 1.00 98.56 135 ILE A C 1
ATOM 1068 O O . ILE A 1 135 ? 12.817 0.216 -13.405 1.00 98.56 135 ILE A O 1
ATOM 1072 N N . CYS A 1 136 ? 14.902 -0.267 -14.088 1.00 97.81 136 CYS A N 1
ATOM 1073 C CA . CYS A 1 136 ? 15.585 0.539 -13.082 1.00 97.81 136 CYS A CA 1
A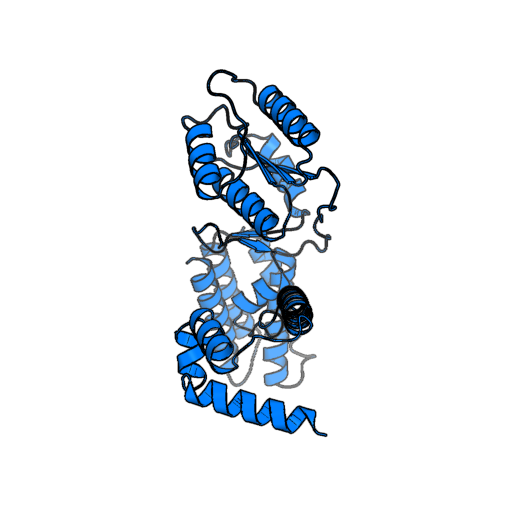TOM 1074 C C . CYS A 1 136 ? 15.866 1.939 -13.629 1.00 97.81 136 CYS A C 1
ATOM 1076 O O . CYS A 1 136 ? 16.856 2.129 -14.327 1.00 97.81 136 CYS A O 1
ATOM 1078 N N . ALA A 1 137 ? 15.022 2.908 -13.285 1.00 96.38 137 ALA A N 1
ATOM 1079 C CA . ALA A 1 137 ? 15.229 4.329 -13.562 1.00 96.38 137 ALA A CA 1
ATOM 1080 C C . ALA A 1 137 ? 15.767 5.098 -12.331 1.00 96.38 137 ALA A C 1
ATOM 1082 O O . ALA A 1 137 ? 15.806 6.325 -12.332 1.00 96.38 137 ALA A O 1
ATOM 1083 N N . ASP A 1 138 ? 16.179 4.407 -11.261 1.00 94.88 138 ASP A N 1
ATOM 1084 C CA . ASP A 1 138 ? 16.926 5.000 -10.142 1.00 94.88 138 ASP A CA 1
ATOM 1085 C C . ASP A 1 138 ? 18.404 5.171 -10.532 1.00 94.88 138 ASP A C 1
ATOM 1087 O O . ASP A 1 138 ? 19.234 4.299 -10.276 1.00 94.88 138 ASP A O 1
ATOM 1091 N N . THR A 1 139 ? 18.719 6.287 -11.196 1.00 91.69 139 THR A N 1
ATOM 1092 C CA . THR A 1 139 ? 20.090 6.642 -11.615 1.00 91.69 139 THR A CA 1
ATOM 1093 C C . THR A 1 139 ? 20.883 7.385 -10.540 1.00 91.69 139 THR A C 1
ATOM 1095 O O . THR A 1 139 ? 22.091 7.562 -10.671 1.00 91.69 139 THR A O 1
ATOM 1098 N N . PHE A 1 140 ? 20.227 7.811 -9.458 1.00 88.06 140 PHE A N 1
ATOM 1099 C CA . PHE A 1 140 ? 20.840 8.639 -8.418 1.00 88.06 140 PHE A CA 1
ATOM 1100 C C . PHE A 1 140 ? 21.492 7.810 -7.313 1.00 88.06 140 PHE A C 1
ATOM 1102 O O . PHE A 1 140 ? 22.505 8.212 -6.740 1.00 88.06 140 PHE A O 1
ATOM 1109 N N . ARG A 1 141 ? 20.902 6.664 -6.965 1.00 90.19 141 ARG A N 1
ATOM 1110 C CA . ARG A 1 141 ? 21.370 5.852 -5.843 1.00 90.19 141 ARG A CA 1
ATOM 1111 C C . ARG A 1 141 ? 22.397 4.819 -6.302 1.00 90.19 141 ARG A C 1
ATOM 1113 O O . ARG A 1 141 ? 22.107 3.938 -7.108 1.00 90.19 141 ARG A O 1
ATOM 1120 N N . ALA A 1 142 ? 23.589 4.876 -5.710 1.00 89.06 142 ALA A N 1
ATOM 1121 C CA . ALA A 1 142 ? 24.644 3.899 -5.960 1.00 89.06 142 ALA A CA 1
ATOM 1122 C C . ALA A 1 142 ? 24.158 2.463 -5.685 1.00 89.06 142 ALA A C 1
ATOM 1124 O O . ALA A 1 142 ? 23.550 2.184 -4.648 1.00 89.06 142 ALA A O 1
ATOM 1125 N N . GLY A 1 143 ? 24.413 1.557 -6.632 1.00 92.12 143 GLY A N 1
ATOM 1126 C CA . GLY A 1 143 ? 24.015 0.151 -6.540 1.00 92.12 143 GLY A CA 1
ATOM 1127 C C . GLY A 1 143 ? 22.507 -0.106 -6.650 1.00 92.12 143 GLY A C 1
ATOM 1128 O O . GLY A 1 143 ? 22.080 -1.237 -6.418 1.00 92.12 143 GLY A O 1
ATOM 1129 N N . ALA A 1 144 ? 21.682 0.890 -7.004 1.00 94.12 144 ALA A N 1
ATOM 1130 C CA . ALA A 1 144 ? 20.246 0.679 -7.199 1.00 94.12 144 ALA A CA 1
ATOM 1131 C C . ALA A 1 144 ? 19.966 -0.342 -8.306 1.00 94.12 144 ALA A C 1
ATOM 1133 O O . ALA A 1 144 ? 19.188 -1.278 -8.103 1.00 94.12 144 ALA A O 1
ATOM 1134 N N . PHE A 1 145 ? 20.667 -0.216 -9.437 1.00 96.44 145 PHE A N 1
ATOM 1135 C CA . PHE A 1 145 ? 20.534 -1.169 -10.531 1.00 96.44 145 PHE A CA 1
ATOM 1136 C C . PHE A 1 145 ? 21.011 -2.570 -10.138 1.00 96.44 145 PHE A C 1
ATOM 1138 O O . PHE A 1 145 ? 20.320 -3.544 -10.429 1.00 96.44 145 PHE A O 1
ATOM 1145 N N . ASP A 1 146 ? 22.124 -2.691 -9.410 1.00 97.12 146 ASP A N 1
ATOM 1146 C CA . ASP A 1 146 ? 22.616 -3.985 -8.926 1.00 97.12 146 ASP A CA 1
ATOM 1147 C C . ASP A 1 146 ? 21.644 -4.645 -7.943 1.00 97.12 146 ASP A C 1
ATOM 1149 O O . ASP A 1 146 ? 21.393 -5.849 -8.035 1.00 97.12 146 ASP A O 1
ATOM 1153 N N . GLN A 1 147 ? 21.032 -3.862 -7.048 1.00 96.12 147 GLN A N 1
ATOM 1154 C CA . GLN A 1 147 ? 20.003 -4.353 -6.134 1.00 96.12 147 GLN A CA 1
ATOM 1155 C C . GLN A 1 147 ? 18.773 -4.859 -6.899 1.00 96.12 147 GLN A C 1
ATOM 1157 O O . GLN A 1 147 ? 18.302 -5.972 -6.644 1.00 96.12 147 GLN A O 1
ATOM 1162 N N . LEU A 1 148 ? 18.256 -4.069 -7.847 1.00 97.75 148 LEU A N 1
ATOM 1163 C CA . LEU A 1 148 ? 17.115 -4.469 -8.671 1.00 97.75 148 LEU A CA 1
ATOM 1164 C C . LEU A 1 148 ? 17.447 -5.728 -9.477 1.00 97.75 148 LEU A C 1
ATOM 1166 O O . LEU A 1 148 ? 16.677 -6.685 -9.462 1.00 97.75 148 LEU A O 1
ATOM 1170 N N . LYS A 1 149 ? 18.620 -5.767 -10.114 1.00 97.94 149 LYS A N 1
ATOM 1171 C CA . LYS A 1 149 ? 19.132 -6.915 -10.869 1.00 97.94 149 LYS A CA 1
ATOM 1172 C C . LYS A 1 149 ? 19.213 -8.170 -10.007 1.00 97.94 149 LYS A C 1
ATOM 1174 O O . LYS A 1 149 ? 18.772 -9.234 -10.443 1.00 97.94 149 LYS A O 1
ATOM 1179 N N . GLN A 1 150 ? 19.733 -8.072 -8.784 1.00 97.69 150 GLN A N 1
ATOM 1180 C CA . GLN A 1 150 ? 19.830 -9.206 -7.865 1.00 97.69 150 GLN A CA 1
ATOM 1181 C C . GLN A 1 150 ? 18.442 -9.752 -7.500 1.00 97.69 150 GLN A C 1
ATOM 1183 O O . GLN A 1 150 ? 18.219 -10.964 -7.559 1.00 97.69 150 GLN A O 1
ATOM 1188 N N . ASN A 1 151 ? 17.505 -8.868 -7.154 1.00 96.50 151 ASN A N 1
ATOM 1189 C CA . ASN A 1 151 ? 16.135 -9.236 -6.801 1.00 96.50 151 ASN A CA 1
ATOM 1190 C C . ASN A 1 151 ? 15.391 -9.865 -7.989 1.00 96.50 151 ASN A C 1
ATOM 1192 O O . ASN A 1 151 ? 14.807 -10.942 -7.861 1.00 96.50 151 ASN A O 1
ATOM 1196 N N . ALA A 1 152 ? 15.479 -9.233 -9.159 1.00 97.81 152 ALA A N 1
ATOM 1197 C CA . ALA A 1 152 ? 14.856 -9.691 -10.394 1.00 97.81 152 ALA A CA 1
ATOM 1198 C C . ALA A 1 152 ? 15.410 -11.050 -10.847 1.00 97.81 152 ALA A C 1
ATOM 1200 O O . ALA A 1 152 ? 14.644 -11.941 -11.207 1.00 97.81 152 ALA A O 1
ATOM 1201 N N . THR A 1 153 ? 16.728 -11.253 -10.752 1.00 97.94 153 THR A N 1
ATOM 1202 C CA . THR A 1 153 ? 17.375 -12.528 -11.101 1.00 97.94 153 THR A CA 1
ATOM 1203 C C . THR A 1 153 ? 16.897 -13.658 -10.190 1.00 97.94 153 THR A C 1
ATOM 1205 O O . THR A 1 153 ? 16.525 -14.723 -10.684 1.00 97.94 153 THR A O 1
ATOM 1208 N N . LYS A 1 154 ? 16.831 -13.424 -8.870 1.00 96.44 154 LYS A N 1
ATOM 1209 C CA . LYS A 1 154 ? 16.302 -14.405 -7.904 1.00 96.44 154 LYS A CA 1
ATOM 1210 C C . LYS A 1 154 ? 14.852 -14.787 -8.216 1.00 96.44 154 LYS A C 1
ATOM 1212 O O . LYS A 1 154 ? 14.505 -15.962 -8.137 1.00 96.44 154 LYS A O 1
ATOM 1217 N N . ALA A 1 155 ? 14.033 -13.813 -8.612 1.00 96.44 155 ALA A N 1
ATOM 1218 C CA . ALA A 1 155 ? 12.631 -14.018 -8.973 1.00 96.44 155 ALA A CA 1
ATOM 1219 C C . ALA A 1 155 ? 12.414 -14.470 -10.434 1.00 96.44 155 ALA A C 1
ATOM 1221 O O . ALA A 1 155 ? 11.280 -14.725 -10.826 1.00 96.44 155 ALA A O 1
ATOM 1222 N N . ARG A 1 156 ? 13.477 -14.594 -11.247 1.00 97.50 156 ARG A N 1
ATOM 1223 C CA . ARG A 1 156 ? 13.415 -14.900 -12.692 1.00 97.50 156 ARG A CA 1
ATOM 1224 C C . ARG A 1 156 ? 12.526 -13.924 -13.473 1.00 97.50 156 ARG A C 1
ATOM 1226 O O . ARG A 1 156 ? 11.725 -14.329 -14.315 1.00 97.50 156 ARG A O 1
ATOM 1233 N N . ILE A 1 157 ? 12.659 -12.636 -13.176 1.00 98.38 157 ILE A N 1
ATOM 1234 C CA . ILE A 1 157 ? 11.916 -11.550 -13.818 1.00 98.38 157 ILE A CA 1
ATOM 1235 C C . ILE A 1 157 ? 12.868 -10.812 -14.766 1.00 98.38 157 ILE A C 1
ATOM 1237 O O . ILE A 1 157 ? 13.928 -10.373 -14.320 1.00 98.38 157 ILE A O 1
ATOM 1241 N N . PRO A 1 158 ? 12.531 -10.665 -16.059 1.00 98.38 158 PRO A N 1
ATOM 1242 C CA . PRO A 1 158 ? 13.303 -9.852 -16.993 1.00 98.38 158 PRO A CA 1
ATOM 1243 C C . PRO A 1 158 ? 13.432 -8.403 -16.519 1.00 98.38 158 PRO A C 1
ATOM 1245 O O . PRO A 1 158 ? 12.472 -7.816 -16.017 1.00 98.38 158 PRO A O 1
ATOM 1248 N N . PHE A 1 159 ? 14.615 -7.818 -16.689 1.00 98.44 159 PHE A N 1
ATOM 1249 C CA . PHE A 1 159 ? 14.895 -6.459 -16.237 1.00 98.44 159 PHE A CA 1
ATOM 1250 C C . PHE A 1 159 ? 15.676 -5.639 -17.272 1.00 98.44 159 PHE A C 1
ATOM 1252 O O . PHE A 1 159 ? 16.364 -6.188 -18.134 1.00 98.44 159 PHE A O 1
ATOM 1259 N N . TYR A 1 160 ? 15.562 -4.316 -17.177 1.00 98.25 160 TYR A N 1
ATOM 1260 C CA . TYR A 1 160 ? 16.312 -3.334 -17.957 1.00 98.25 160 TYR A CA 1
ATOM 1261 C C . TYR A 1 160 ? 16.860 -2.230 -17.047 1.00 98.25 160 TYR A C 1
ATOM 1263 O O . TYR A 1 160 ? 16.238 -1.864 -16.051 1.00 98.25 160 TYR A O 1
ATOM 1271 N N . GLY A 1 161 ? 18.029 -1.708 -17.390 1.00 95.81 161 GLY A N 1
ATOM 1272 C CA . GLY A 1 161 ? 18.696 -0.612 -16.698 1.00 95.81 161 GLY A CA 1
ATOM 1273 C C . GLY A 1 161 ? 20.080 -0.387 -17.297 1.00 95.81 161 GLY A C 1
ATOM 1274 O O . GLY A 1 161 ? 20.512 -1.149 -18.166 1.00 95.81 161 GLY A O 1
ATOM 1275 N N . SER A 1 162 ? 20.763 0.658 -16.842 1.00 94.00 162 SER A N 1
ATOM 1276 C CA . SER A 1 162 ? 22.059 1.066 -17.379 1.00 94.00 162 SER A CA 1
ATOM 1277 C C . SER A 1 162 ? 23.050 1.380 -16.263 1.00 94.00 162 SER A C 1
ATOM 1279 O O . SER A 1 162 ? 22.665 1.889 -15.215 1.00 94.00 162 SER A O 1
ATOM 1281 N N . TYR A 1 163 ? 24.326 1.072 -16.506 1.00 93.25 163 TYR A N 1
ATOM 1282 C CA . TYR A 1 163 ? 25.441 1.470 -15.638 1.00 93.25 163 TYR A CA 1
ATOM 1283 C C . TYR A 1 163 ? 26.059 2.813 -16.050 1.00 93.25 163 TYR A C 1
ATOM 1285 O O . TYR A 1 163 ? 26.782 3.413 -15.262 1.00 93.25 163 TYR A O 1
ATOM 1293 N N . SER A 1 164 ? 25.819 3.258 -17.286 1.00 92.81 164 SER A N 1
ATOM 1294 C CA . SER A 1 164 ? 26.459 4.442 -17.872 1.00 92.81 164 SER A CA 1
ATOM 1295 C C . SER A 1 164 ? 25.481 5.567 -18.188 1.00 92.81 164 SER A C 1
ATOM 1297 O O . SER A 1 164 ? 25.881 6.725 -18.216 1.00 92.81 164 SER A O 1
ATOM 1299 N N . GLU A 1 165 ? 24.219 5.236 -18.465 1.00 93.69 165 GLU A N 1
ATOM 1300 C CA . GLU A 1 165 ? 23.184 6.239 -18.702 1.00 93.69 165 GLU A CA 1
ATOM 1301 C C . GLU A 1 165 ? 22.728 6.820 -17.364 1.00 93.69 165 GLU A C 1
ATOM 1303 O O . GLU A 1 165 ? 22.431 6.079 -16.426 1.00 93.69 165 GLU A O 1
ATOM 1308 N N . ILE A 1 166 ? 22.688 8.146 -17.291 1.00 91.31 166 ILE A N 1
ATOM 1309 C CA . ILE A 1 166 ? 22.350 8.895 -16.077 1.00 91.31 166 ILE A CA 1
ATOM 1310 C C . ILE A 1 166 ? 20.969 9.540 -16.171 1.00 91.31 166 ILE A C 1
ATOM 1312 O O . ILE A 1 166 ? 20.398 9.886 -15.135 1.00 91.31 166 ILE A O 1
ATOM 1316 N N . ASP A 1 167 ? 20.415 9.673 -17.382 1.00 90.94 167 ASP A N 1
ATOM 1317 C CA . ASP A 1 167 ? 19.074 10.205 -17.592 1.00 90.94 167 ASP A CA 1
ATOM 1318 C C . ASP A 1 167 ? 18.001 9.132 -17.299 1.00 90.94 167 ASP A C 1
ATOM 1320 O O . ASP A 1 167 ? 17.834 8.179 -18.075 1.00 90.94 167 ASP A O 1
ATOM 1324 N N . PRO A 1 168 ? 17.221 9.276 -16.208 1.00 92.62 168 PRO A N 1
ATOM 1325 C CA . PRO A 1 168 ? 16.186 8.311 -15.855 1.00 92.62 168 PRO A CA 1
ATOM 1326 C C . PRO A 1 168 ? 15.040 8.269 -16.876 1.00 92.62 168 PRO A C 1
ATOM 1328 O O . PRO A 1 168 ? 14.411 7.220 -17.040 1.00 92.62 168 PRO A O 1
ATOM 1331 N N . VAL A 1 169 ? 14.765 9.375 -17.580 1.00 93.81 169 VAL A N 1
ATOM 1332 C CA . VAL A 1 169 ? 13.689 9.454 -18.581 1.00 93.81 169 VAL A CA 1
ATOM 1333 C C . VAL A 1 169 ? 14.031 8.575 -19.773 1.00 93.81 169 VAL A C 1
ATOM 1335 O O . VAL A 1 169 ? 13.194 7.792 -20.227 1.00 93.81 169 VAL A O 1
ATOM 1338 N N . LYS A 1 170 ? 15.279 8.653 -20.240 1.00 95.62 170 LYS A N 1
ATOM 1339 C CA . LYS A 1 170 ? 15.768 7.842 -21.352 1.00 95.62 170 LYS A CA 1
ATOM 1340 C C . LYS A 1 170 ? 15.756 6.350 -21.019 1.00 95.62 170 LYS A C 1
ATOM 1342 O O . LYS A 1 170 ? 15.209 5.565 -21.792 1.00 95.62 170 LYS A O 1
ATOM 1347 N N . ILE A 1 171 ? 16.241 5.963 -19.836 1.00 96.38 171 ILE A N 1
ATOM 1348 C CA . ILE A 1 171 ? 16.216 4.558 -19.389 1.00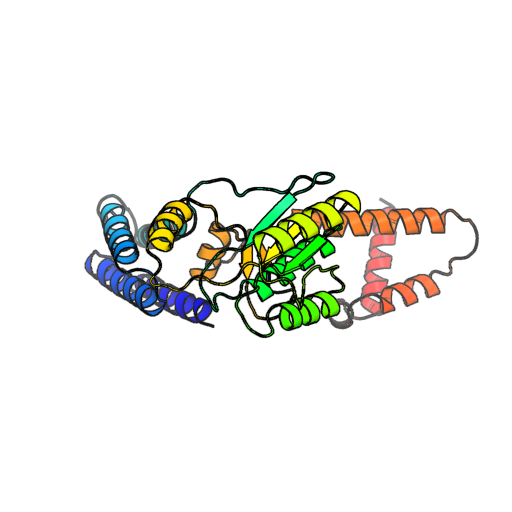 96.38 171 ILE A CA 1
ATOM 1349 C C . ILE A 1 171 ? 14.780 4.026 -19.303 1.00 96.38 171 ILE A C 1
ATOM 1351 O O . ILE A 1 171 ? 14.502 2.908 -19.746 1.00 96.38 171 ILE A O 1
ATOM 1355 N N . ALA A 1 172 ? 13.856 4.814 -18.745 1.00 96.38 172 ALA A N 1
ATOM 1356 C CA . ALA A 1 172 ? 12.454 4.429 -18.654 1.00 96.38 172 ALA A CA 1
ATOM 1357 C C . ALA A 1 172 ? 11.822 4.263 -20.045 1.00 96.38 172 ALA A C 1
ATOM 1359 O O . ALA A 1 172 ? 11.180 3.243 -20.302 1.00 96.38 172 ALA A O 1
ATOM 1360 N N . ALA A 1 173 ? 12.029 5.226 -20.948 1.00 96.88 173 ALA A N 1
ATOM 1361 C CA . ALA A 1 173 ? 11.475 5.202 -22.299 1.00 96.88 173 ALA A CA 1
ATOM 1362 C C . ALA A 1 173 ? 11.972 3.991 -23.107 1.00 96.88 173 ALA A C 1
ATOM 1364 O O . ALA A 1 173 ? 11.157 3.222 -23.620 1.00 96.88 173 ALA A O 1
ATOM 1365 N N . GLU A 1 174 ? 13.289 3.770 -23.148 1.00 97.88 174 GLU A N 1
ATOM 1366 C CA . GLU A 1 174 ? 13.903 2.642 -23.861 1.00 97.88 174 GLU A CA 1
ATOM 1367 C C . GLU A 1 174 ? 13.456 1.295 -23.279 1.00 97.88 174 GLU A C 1
ATOM 1369 O O . GLU A 1 174 ? 13.108 0.371 -24.019 1.00 97.88 174 GLU A O 1
ATOM 1374 N N . GLY A 1 175 ? 13.402 1.184 -21.947 1.00 97.44 175 GLY A N 1
ATOM 1375 C CA . GLY A 1 175 ? 12.942 -0.025 -21.268 1.00 97.44 175 GLY A CA 1
ATOM 1376 C C . GLY A 1 175 ? 11.477 -0.346 -21.569 1.00 97.44 175 GLY A C 1
ATOM 1377 O O . GLY A 1 175 ? 11.144 -1.492 -21.883 1.00 97.44 175 GLY A O 1
ATOM 1378 N N . VAL A 1 176 ? 10.593 0.657 -21.502 1.00 97.62 176 VAL A N 1
ATOM 1379 C CA . VAL A 1 176 ? 9.162 0.491 -21.804 1.00 97.62 176 VAL A CA 1
ATOM 1380 C C . VAL A 1 176 ? 8.976 0.099 -23.264 1.00 97.62 176 VAL A C 1
ATOM 1382 O O . VAL A 1 176 ? 8.191 -0.806 -23.556 1.00 97.62 176 VAL A O 1
ATOM 1385 N N . GLU A 1 177 ? 9.695 0.740 -24.185 1.00 97.94 177 GLU A N 1
ATOM 1386 C CA . GLU A 1 177 ? 9.631 0.423 -25.608 1.00 97.94 177 GLU A CA 1
ATOM 1387 C C . GLU A 1 177 ? 10.089 -1.014 -25.885 1.00 97.94 177 GLU A C 1
ATOM 1389 O O . GLU A 1 177 ? 9.362 -1.773 -26.535 1.00 97.94 177 GLU A O 1
ATOM 1394 N N . LYS A 1 178 ? 11.246 -1.413 -25.341 1.00 98.06 178 LYS A N 1
ATOM 1395 C CA . LYS A 1 178 ? 11.792 -2.769 -25.462 1.00 98.06 178 LYS A CA 1
ATOM 1396 C C . LYS A 1 178 ? 10.773 -3.821 -25.026 1.00 98.06 178 LYS A C 1
ATOM 1398 O O . LYS A 1 178 ? 10.400 -4.691 -25.811 1.00 98.06 178 LYS A O 1
ATOM 1403 N N . PHE A 1 179 ? 10.275 -3.719 -23.795 1.00 98.12 179 PHE A N 1
ATOM 1404 C CA . PHE A 1 179 ? 9.365 -4.724 -23.248 1.00 98.12 179 PHE A CA 1
ATOM 1405 C C . PHE A 1 179 ? 7.972 -4.681 -23.882 1.00 98.12 179 PHE A C 1
ATOM 1407 O O . PHE A 1 179 ? 7.316 -5.717 -23.992 1.00 98.12 179 PHE A O 1
ATOM 1414 N N . THR A 1 180 ? 7.538 -3.522 -24.386 1.00 96.75 180 THR A N 1
ATOM 1415 C CA . THR A 1 180 ? 6.323 -3.440 -25.207 1.00 96.75 180 THR A CA 1
ATOM 1416 C C . THR A 1 180 ? 6.482 -4.246 -26.500 1.00 96.75 180 THR A C 1
ATOM 1418 O O . THR A 1 180 ? 5.588 -5.020 -26.838 1.00 96.75 180 THR A O 1
ATOM 1421 N N . LYS A 1 181 ? 7.615 -4.112 -27.208 1.00 97.25 181 LYS A N 1
ATOM 1422 C CA . LYS A 1 181 ? 7.893 -4.866 -28.448 1.00 97.25 181 LYS A CA 1
ATOM 1423 C C . LYS A 1 181 ? 7.997 -6.374 -28.206 1.00 97.25 181 LYS A C 1
ATOM 1425 O O . LYS A 1 181 ? 7.552 -7.158 -29.035 1.00 97.25 181 LYS A O 1
ATOM 1430 N N . GLU A 1 182 ? 8.525 -6.780 -27.054 1.00 96.88 182 GLU A N 1
ATOM 1431 C CA . GLU A 1 182 ? 8.618 -8.189 -26.640 1.00 96.88 182 GLU A CA 1
ATOM 1432 C C . GLU A 1 182 ? 7.281 -8.769 -26.110 1.00 96.88 182 GLU A C 1
ATOM 1434 O O . GLU A 1 182 ? 7.186 -9.958 -25.784 1.00 96.88 182 GLU A O 1
ATOM 1439 N N . GLY A 1 183 ? 6.223 -7.951 -26.040 1.00 96.19 183 GLY A N 1
ATOM 1440 C CA . GLY A 1 183 ? 4.877 -8.378 -25.656 1.00 96.19 183 GLY A CA 1
ATOM 1441 C C . GLY A 1 183 ? 4.690 -8.600 -24.153 1.00 96.19 183 GLY A C 1
ATOM 1442 O O . GLY A 1 183 ? 3.934 -9.492 -23.760 1.00 96.19 183 GLY A O 1
ATOM 1443 N N . PHE A 1 184 ? 5.386 -7.834 -23.310 1.00 97.81 184 PHE A N 1
ATOM 1444 C CA . PHE A 1 184 ? 5.154 -7.817 -21.865 1.00 97.81 184 PHE A CA 1
ATOM 1445 C C . PHE A 1 184 ? 3.904 -7.008 -21.509 1.00 97.81 184 PHE A C 1
ATOM 1447 O O . PHE A 1 184 ? 3.587 -5.992 -22.127 1.00 97.81 184 PHE A O 1
ATOM 1454 N N . GLU A 1 185 ? 3.186 -7.468 -20.487 1.00 97.38 185 GLU A N 1
ATOM 1455 C CA . GLU A 1 185 ? 1.876 -6.934 -20.105 1.00 97.38 185 GLU A CA 1
ATOM 1456 C C . GLU A 1 185 ? 1.950 -6.052 -18.858 1.00 97.38 185 GLU A C 1
ATOM 1458 O O . GLU A 1 185 ? 1.195 -5.089 -18.748 1.00 97.38 185 GLU A O 1
ATOM 1463 N N . ILE A 1 186 ? 2.841 -6.379 -17.917 1.00 98.25 186 ILE A N 1
ATOM 1464 C CA . ILE A 1 186 ? 3.074 -5.620 -16.683 1.00 98.25 186 ILE A CA 1
ATOM 1465 C C . ILE A 1 186 ? 4.501 -5.085 -16.726 1.00 98.25 186 ILE A C 1
ATOM 1467 O O . ILE A 1 186 ? 5.462 -5.829 -16.524 1.00 98.25 186 ILE A O 1
ATOM 1471 N N . ILE A 1 187 ? 4.630 -3.791 -16.993 1.00 98.50 187 ILE A N 1
ATOM 1472 C CA . ILE A 1 187 ? 5.916 -3.105 -17.091 1.00 98.50 187 ILE A CA 1
ATOM 1473 C C . ILE A 1 187 ? 6.053 -2.214 -15.864 1.00 98.50 187 ILE A C 1
ATOM 1475 O O . ILE A 1 187 ? 5.287 -1.267 -15.706 1.00 98.50 187 ILE A O 1
ATOM 1479 N N . ILE A 1 188 ? 6.994 -2.530 -14.977 1.00 98.56 188 ILE A N 1
ATOM 1480 C CA . ILE A 1 188 ? 7.186 -1.799 -13.721 1.00 98.56 188 ILE A CA 1
ATOM 1481 C C . ILE A 1 188 ? 8.474 -0.981 -13.797 1.00 98.56 188 ILE A C 1
ATOM 1483 O O . ILE A 1 188 ? 9.549 -1.532 -14.014 1.00 98.56 188 ILE A O 1
ATOM 1487 N N . VAL A 1 189 ? 8.354 0.327 -13.600 1.00 98.12 189 VAL A N 1
ATOM 1488 C CA . VAL A 1 189 ? 9.452 1.296 -13.586 1.00 98.12 189 VAL A CA 1
ATOM 1489 C C . VAL A 1 189 ? 9.729 1.701 -12.140 1.00 98.12 189 VAL A C 1
ATOM 1491 O O . VAL A 1 189 ? 8.877 2.303 -11.487 1.00 98.12 189 VAL A O 1
ATOM 1494 N N . ASP A 1 190 ? 10.917 1.362 -11.645 1.00 97.06 190 ASP A N 1
ATOM 1495 C CA . ASP A 1 190 ? 11.427 1.756 -10.331 1.00 97.06 190 ASP A CA 1
ATOM 1496 C C . ASP A 1 190 ? 12.205 3.068 -10.462 1.00 97.06 190 ASP A C 1
ATOM 1498 O O . ASP A 1 190 ? 13.232 3.104 -11.141 1.00 97.06 190 ASP A O 1
ATOM 1502 N N . THR A 1 191 ? 11.714 4.148 -9.852 1.00 94.19 191 THR A N 1
ATOM 1503 C CA . THR A 1 191 ? 12.384 5.456 -9.885 1.00 94.19 191 THR A CA 1
ATOM 1504 C C . THR A 1 191 ? 13.190 5.700 -8.613 1.00 94.19 191 THR A C 1
ATOM 1506 O O . THR A 1 191 ? 12.985 5.058 -7.577 1.00 94.19 191 THR A O 1
ATOM 1509 N N . SER A 1 192 ? 14.068 6.702 -8.649 1.00 89.56 192 SER A N 1
ATOM 1510 C CA . SER A 1 192 ? 14.763 7.174 -7.452 1.00 89.56 192 SER A CA 1
ATOM 1511 C C . SER A 1 192 ? 13.792 7.666 -6.372 1.00 89.56 192 SER A C 1
ATOM 1513 O O . SER A 1 192 ? 12.616 7.964 -6.611 1.00 89.56 192 SER A O 1
ATOM 1515 N N . GLY A 1 193 ? 14.278 7.690 -5.129 1.00 84.69 193 GLY A N 1
ATOM 1516 C CA . GLY A 1 193 ? 13.537 8.278 -4.022 1.00 84.69 193 GLY A CA 1
ATOM 1517 C C . GLY A 1 193 ? 13.695 9.784 -3.944 1.00 84.69 193 GLY A C 1
ATOM 1518 O O . GLY A 1 193 ? 14.815 10.275 -4.005 1.00 84.69 193 GLY A O 1
ATOM 1519 N N . ARG A 1 194 ? 12.582 10.489 -3.735 1.00 81.44 194 ARG A N 1
ATOM 1520 C CA . ARG A 1 194 ? 12.583 11.928 -3.440 1.00 81.44 194 ARG A CA 1
ATOM 1521 C C . ARG A 1 194 ? 13.002 12.202 -1.995 1.00 81.44 194 ARG A C 1
ATOM 1523 O O . ARG A 1 194 ? 12.754 11.372 -1.105 1.00 81.44 194 ARG A O 1
ATOM 1530 N N . HIS A 1 195 ? 13.581 13.375 -1.750 1.00 77.69 195 HIS A N 1
ATOM 1531 C CA . HIS A 1 195 ? 13.885 13.844 -0.399 1.00 77.69 195 HIS A CA 1
ATOM 1532 C C . HIS A 1 195 ? 12.644 14.480 0.250 1.00 77.69 195 HIS A C 1
ATOM 1534 O O . HIS A 1 195 ? 11.825 15.109 -0.416 1.00 77.69 195 HIS A O 1
ATOM 1540 N N . LYS A 1 196 ? 12.503 14.368 1.579 1.00 64.50 196 LYS A N 1
ATOM 1541 C CA . LYS A 1 196 ? 11.319 14.858 2.325 1.00 64.50 196 LYS A CA 1
ATOM 1542 C C . LYS A 1 196 ? 11.099 16.380 2.253 1.00 64.50 196 LYS A C 1
ATOM 1544 O O . LYS A 1 196 ? 10.056 16.856 2.680 1.00 64.50 196 LYS A O 1
ATOM 1549 N N . GLN A 1 197 ? 12.088 17.133 1.776 1.00 64.69 197 GLN A N 1
ATOM 1550 C CA . GLN A 1 197 ? 12.086 18.600 1.736 1.00 64.69 197 GLN A CA 1
ATOM 1551 C C . GLN A 1 197 ? 11.681 19.172 0.365 1.00 64.69 197 GLN A C 1
ATOM 1553 O O . GLN A 1 197 ? 11.637 20.387 0.206 1.00 64.69 197 GLN A O 1
ATOM 1558 N N . GLU A 1 198 ? 11.380 18.327 -0.625 1.00 68.38 198 GLU A N 1
ATOM 1559 C CA . GLU A 1 198 ? 10.906 18.780 -1.938 1.00 68.38 198 GLU A CA 1
ATOM 1560 C C . GLU A 1 198 ? 9.463 19.310 -1.836 1.00 68.38 198 GLU A C 1
ATOM 1562 O O . GLU A 1 198 ? 8.555 18.580 -1.451 1.00 68.38 198 GLU A O 1
ATOM 1567 N N . ALA A 1 199 ? 9.222 20.577 -2.189 1.00 64.38 199 ALA A N 1
ATOM 1568 C CA . ALA A 1 199 ? 7.898 21.204 -2.071 1.00 64.38 199 ALA A CA 1
ATOM 1569 C C . ALA A 1 199 ? 6.826 20.538 -2.961 1.00 64.38 199 ALA A C 1
ATOM 1571 O O . ALA A 1 199 ? 5.685 20.375 -2.535 1.00 64.38 199 ALA A O 1
ATOM 1572 N N . SER A 1 200 ? 7.207 20.072 -4.154 1.00 67.38 200 SER A N 1
ATOM 1573 C CA . SER A 1 200 ? 6.329 19.330 -5.074 1.00 67.38 200 SER A CA 1
ATOM 1574 C C . SER A 1 200 ? 5.836 17.999 -4.496 1.00 67.38 200 SER A C 1
ATOM 1576 O O . SER A 1 200 ? 4.739 17.548 -4.821 1.00 67.38 200 SER A O 1
ATOM 1578 N N . LEU A 1 201 ? 6.598 17.393 -3.577 1.00 61.28 201 LEU A N 1
ATOM 1579 C CA . LEU A 1 201 ? 6.200 16.167 -2.891 1.00 61.28 201 LEU A CA 1
ATOM 1580 C C . LEU A 1 201 ? 4.954 16.390 -2.022 1.00 61.28 201 LEU A C 1
ATOM 1582 O O . LEU A 1 201 ? 4.135 15.487 -1.894 1.00 61.28 201 LEU A O 1
ATOM 1586 N N . PHE A 1 202 ? 4.785 17.574 -1.427 1.00 59.81 202 PHE A N 1
ATOM 1587 C CA . PHE A 1 202 ? 3.617 17.860 -0.591 1.00 59.81 202 PHE A CA 1
ATOM 1588 C C . PHE A 1 202 ? 2.328 17.928 -1.411 1.00 59.81 202 PHE A C 1
ATOM 1590 O O . PHE A 1 202 ? 1.311 17.383 -0.982 1.00 59.81 202 PHE A O 1
ATOM 1597 N N . GLU A 1 203 ? 2.370 18.536 -2.598 1.00 62.16 203 GLU A N 1
ATOM 1598 C CA . GLU A 1 203 ? 1.226 18.574 -3.517 1.00 62.16 203 GLU A CA 1
ATOM 1599 C C . GLU A 1 203 ? 0.862 17.165 -4.009 1.00 62.16 203 GLU A C 1
ATOM 1601 O O . GLU A 1 203 ? -0.311 16.779 -3.983 1.00 62.16 203 GLU A O 1
ATOM 1606 N N . GLU A 1 204 ? 1.869 16.352 -4.351 1.00 59.94 204 GLU A N 1
ATOM 1607 C CA . GLU A 1 204 ? 1.684 14.942 -4.715 1.00 59.94 204 GLU A CA 1
ATOM 1608 C C . GLU A 1 204 ? 1.102 14.121 -3.545 1.00 59.94 204 GLU A C 1
ATOM 1610 O O . GLU A 1 204 ? 0.146 13.373 -3.739 1.00 59.94 204 GLU A O 1
ATOM 1615 N N . ILE A 1 205 ? 1.601 14.286 -2.312 1.00 60.53 205 ILE A N 1
ATOM 1616 C CA . ILE A 1 205 ? 1.084 13.588 -1.118 1.00 60.53 205 ILE A CA 1
ATOM 1617 C C . ILE A 1 205 ? -0.389 13.937 -0.871 1.00 60.53 205 ILE A C 1
ATOM 1619 O O . ILE A 1 205 ? -1.183 13.046 -0.564 1.00 60.53 205 ILE A O 1
ATOM 1623 N N . VAL A 1 206 ? -0.779 15.207 -1.025 1.00 59.38 206 VAL A N 1
ATOM 1624 C CA . VAL A 1 206 ? -2.181 15.628 -0.882 1.00 59.38 206 VAL A CA 1
ATOM 1625 C C . VAL A 1 206 ? -3.054 14.969 -1.951 1.00 59.38 206 VAL A C 1
ATOM 1627 O O . VAL A 1 206 ? -4.123 14.457 -1.619 1.00 59.38 206 VAL A O 1
ATOM 1630 N N . ALA A 1 207 ? -2.597 14.892 -3.203 1.00 61.03 207 ALA A N 1
ATOM 1631 C CA . ALA A 1 207 ? -3.306 14.165 -4.258 1.00 61.03 207 ALA A CA 1
ATOM 1632 C C . ALA A 1 207 ? -3.414 12.652 -3.960 1.00 61.03 207 ALA A C 1
ATOM 1634 O O . ALA A 1 207 ? -4.464 12.040 -4.188 1.00 61.03 207 ALA A O 1
ATOM 1635 N N . VAL A 1 208 ? -2.374 12.055 -3.366 1.00 61.66 208 VAL A N 1
ATOM 1636 C CA . VAL A 1 208 ? -2.351 10.641 -2.954 1.00 61.66 208 VAL A CA 1
ATOM 1637 C C . VAL A 1 208 ? -3.360 10.339 -1.842 1.00 61.66 208 VAL A C 1
ATOM 1639 O O . VAL A 1 208 ? -3.877 9.227 -1.810 1.00 61.66 208 VAL A O 1
ATOM 1642 N N . THR A 1 209 ? -3.742 11.297 -0.987 1.00 65.12 209 THR A N 1
ATOM 1643 C CA . THR A 1 209 ? -4.739 11.039 0.082 1.00 65.12 209 THR A CA 1
ATOM 1644 C C . THR A 1 209 ? -6.103 10.555 -0.425 1.00 65.12 209 THR A C 1
ATOM 1646 O O . THR A 1 209 ? -6.843 9.925 0.326 1.00 65.12 209 THR A O 1
ATOM 1649 N N . LYS A 1 210 ? -6.440 10.807 -1.697 1.00 75.38 210 LYS A N 1
ATOM 1650 C CA . LYS A 1 210 ? -7.671 10.310 -2.341 1.00 75.38 210 LYS A CA 1
ATOM 1651 C C . LYS A 1 210 ? -7.447 9.074 -3.215 1.00 75.38 210 LYS A C 1
ATOM 1653 O O . LYS A 1 210 ? -8.384 8.591 -3.846 1.00 75.38 210 LYS A O 1
ATOM 1658 N N . SER A 1 211 ? -6.215 8.583 -3.294 1.00 84.44 211 SER A N 1
ATOM 1659 C CA . SER A 1 211 ? -5.857 7.443 -4.129 1.00 84.44 211 SER A CA 1
ATOM 1660 C C . SER A 1 211 ? -6.084 6.129 -3.379 1.00 84.44 211 SER A C 1
ATOM 1662 O O . SER A 1 211 ? -5.769 6.036 -2.192 1.00 84.44 211 SER A O 1
ATOM 1664 N N . PRO A 1 212 ? -6.615 5.093 -4.045 1.00 87.81 212 PRO A N 1
ATOM 1665 C CA . PRO A 1 212 ? -6.841 3.804 -3.411 1.00 87.81 212 PRO A CA 1
ATOM 1666 C C . PRO A 1 212 ? -5.520 3.100 -3.092 1.00 87.81 212 PRO A C 1
ATOM 1668 O O . PRO A 1 212 ? -4.607 3.045 -3.917 1.00 87.81 212 PRO A O 1
ATOM 1671 N N . VAL A 1 213 ? -5.448 2.487 -1.912 1.00 90.44 213 VAL A N 1
ATOM 1672 C CA . VAL A 1 213 ? -4.371 1.552 -1.572 1.00 90.44 213 VAL A CA 1
ATOM 1673 C C . VAL A 1 213 ? -4.663 0.218 -2.263 1.00 90.44 213 VAL A C 1
ATOM 1675 O O . VAL A 1 213 ? -5.680 -0.413 -1.990 1.00 90.44 213 VAL A O 1
ATOM 1678 N N . ILE A 1 214 ? -3.788 -0.204 -3.182 1.00 91.75 214 ILE A N 1
ATOM 1679 C CA . ILE A 1 214 ? -4.011 -1.402 -4.017 1.00 91.75 214 ILE A CA 1
ATOM 1680 C C . ILE A 1 214 ? -3.372 -2.653 -3.403 1.00 91.75 214 ILE A C 1
ATOM 1682 O O . ILE A 1 214 ? -3.964 -3.731 -3.418 1.00 91.75 214 ILE A O 1
ATOM 1686 N N . PHE A 1 215 ? -2.167 -2.517 -2.853 1.00 93.31 215 PHE A N 1
ATOM 1687 C CA . PHE A 1 215 ? -1.381 -3.621 -2.307 1.00 93.31 215 PHE A CA 1
ATOM 1688 C C . PHE A 1 215 ? -0.849 -3.290 -0.917 1.00 93.31 215 PHE A C 1
ATOM 1690 O O . PHE A 1 215 ? -0.626 -2.125 -0.588 1.00 93.31 215 PHE A O 1
ATOM 1697 N N . ILE A 1 216 ? -0.594 -4.333 -0.134 1.00 92.25 216 ILE A N 1
ATOM 1698 C CA . ILE A 1 216 ? 0.110 -4.268 1.145 1.00 92.25 216 ILE A CA 1
ATOM 1699 C C . ILE A 1 216 ? 1.238 -5.301 1.166 1.00 92.25 216 ILE A C 1
ATOM 1701 O O . ILE A 1 216 ? 1.053 -6.467 0.817 1.00 92.25 216 ILE A O 1
ATOM 1705 N N . GLY A 1 217 ? 2.428 -4.855 1.567 1.00 91.88 217 GLY A N 1
ATOM 1706 C CA . GLY A 1 217 ? 3.532 -5.745 1.904 1.00 91.88 217 GLY A CA 1
ATOM 1707 C C . GLY A 1 217 ? 3.395 -6.192 3.354 1.00 91.88 217 GLY A C 1
ATOM 1708 O O . GLY A 1 217 ? 3.378 -5.354 4.253 1.00 91.88 217 GLY A O 1
ATOM 1709 N N . THR A 1 218 ? 3.284 -7.495 3.590 1.00 88.88 218 THR A N 1
ATOM 1710 C CA . THR A 1 218 ? 3.048 -8.063 4.931 1.00 88.88 218 THR A CA 1
ATOM 1711 C C . THR A 1 218 ? 4.327 -8.521 5.634 1.00 88.88 218 THR A C 1
ATOM 1713 O O . THR A 1 218 ? 4.281 -8.909 6.799 1.00 88.88 218 THR A O 1
ATOM 1716 N N . GLY A 1 219 ? 5.475 -8.429 4.962 1.00 88.94 219 GLY A N 1
ATOM 1717 C CA . GLY A 1 219 ? 6.758 -8.949 5.426 1.00 88.94 219 GLY A CA 1
ATOM 1718 C C . GLY A 1 219 ? 7.880 -8.706 4.416 1.00 88.94 219 GLY A C 1
ATOM 1719 O O . GLY A 1 219 ? 7.745 -7.887 3.502 1.00 88.94 219 GLY A O 1
ATOM 1720 N N . GLU A 1 220 ? 9.001 -9.403 4.577 1.00 89.50 220 GLU A N 1
ATOM 1721 C CA . GLU A 1 220 ? 10.220 -9.201 3.781 1.00 89.50 220 GLU A CA 1
ATOM 1722 C C . GLU A 1 220 ? 10.338 -10.171 2.602 1.00 89.50 220 GLU A C 1
ATOM 1724 O O . GLU A 1 220 ? 10.960 -9.838 1.591 1.00 89.50 220 GLU A O 1
ATOM 1729 N N . HIS A 1 221 ? 9.705 -11.343 2.678 1.00 93.06 221 HIS A N 1
ATOM 1730 C CA . HIS A 1 221 ? 9.804 -12.354 1.633 1.00 93.06 221 HIS A CA 1
ATOM 1731 C C . HIS A 1 221 ? 9.072 -11.922 0.362 1.00 93.06 221 HIS A C 1
ATOM 1733 O O . HIS A 1 221 ? 8.174 -11.077 0.387 1.00 93.06 221 HIS A O 1
ATOM 1739 N N . ILE A 1 222 ? 9.456 -12.505 -0.777 1.00 92.75 222 ILE A N 1
ATOM 1740 C CA . ILE A 1 222 ? 8.892 -12.140 -2.085 1.00 92.75 222 ILE A CA 1
ATOM 1741 C C . ILE A 1 222 ? 7.377 -12.404 -2.168 1.00 92.75 222 ILE A C 1
ATOM 1743 O O . ILE A 1 222 ? 6.667 -11.667 -2.847 1.00 92.75 222 ILE A O 1
ATOM 1747 N N . ASP A 1 223 ? 6.893 -13.406 -1.430 1.00 91.69 223 ASP A N 1
ATOM 1748 C CA . ASP A 1 223 ? 5.479 -13.776 -1.337 1.00 91.69 223 ASP A CA 1
ATOM 1749 C C . ASP A 1 223 ? 4.686 -12.939 -0.319 1.00 91.69 223 ASP A C 1
ATOM 1751 O O . ASP A 1 223 ? 3.458 -12.994 -0.317 1.00 91.69 223 ASP A O 1
ATOM 1755 N N . ASP A 1 224 ? 5.352 -12.120 0.505 1.00 92.75 224 ASP A N 1
ATOM 1756 C CA . ASP A 1 224 ? 4.697 -11.244 1.483 1.00 92.75 224 ASP A CA 1
ATOM 1757 C C . ASP A 1 224 ? 4.167 -9.969 0.799 1.00 92.75 224 ASP A C 1
ATOM 1759 O O . ASP A 1 224 ? 4.639 -8.847 1.048 1.00 92.75 224 ASP A O 1
ATOM 1763 N N . PHE A 1 225 ? 3.249 -10.161 -0.149 1.00 93.81 225 PHE A N 1
ATOM 1764 C CA . PHE A 1 225 ? 2.641 -9.121 -0.968 1.00 93.81 225 PHE A CA 1
ATOM 1765 C C . PHE A 1 225 ? 1.228 -9.528 -1.395 1.00 93.81 225 PHE A C 1
ATOM 1767 O O . PHE A 1 225 ? 1.043 -10.452 -2.187 1.00 93.81 225 PHE A O 1
ATOM 1774 N N . GLU A 1 226 ? 0.222 -8.820 -0.886 1.00 91.44 226 GLU A N 1
ATOM 1775 C CA . GLU A 1 226 ? -1.188 -9.147 -1.112 1.00 91.44 226 GLU A CA 1
ATOM 1776 C C . GLU A 1 226 ? -2.001 -7.922 -1.544 1.00 91.44 226 GLU A C 1
ATOM 1778 O O . GLU A 1 226 ? -1.598 -6.775 -1.334 1.00 91.44 226 GLU A O 1
ATOM 1783 N N . ILE A 1 227 ? -3.164 -8.160 -2.166 1.00 91.50 227 ILE A N 1
ATOM 1784 C CA . ILE A 1 227 ? -4.119 -7.085 -2.464 1.00 91.50 227 ILE A CA 1
ATOM 1785 C C . ILE A 1 227 ? -4.611 -6.511 -1.139 1.00 91.50 227 ILE A C 1
ATOM 1787 O O . ILE A 1 227 ? -5.097 -7.245 -0.275 1.00 91.50 227 ILE A O 1
ATOM 1791 N N . P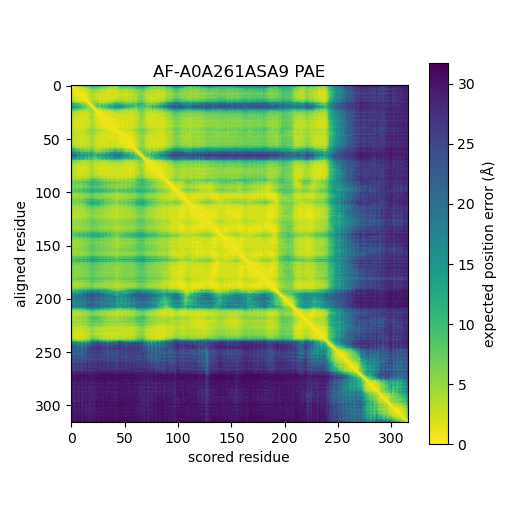HE A 1 228 ? -4.538 -5.192 -1.006 1.00 92.12 228 PHE A N 1
ATOM 1792 C CA . PHE A 1 228 ? -5.067 -4.514 0.160 1.00 92.12 228 PHE A CA 1
ATOM 1793 C C . PHE A 1 228 ? -6.596 -4.530 0.122 1.00 92.12 228 PHE A C 1
ATOM 1795 O O . PHE A 1 228 ? -7.228 -4.024 -0.804 1.00 92.12 228 PHE A O 1
ATOM 1802 N N . LYS A 1 229 ? -7.198 -5.136 1.146 1.00 90.75 229 LYS A N 1
ATOM 1803 C CA . LYS A 1 229 ? -8.649 -5.190 1.346 1.00 90.75 229 LYS A CA 1
ATOM 1804 C C . LYS A 1 229 ? -8.970 -4.379 2.610 1.00 90.75 229 LYS A C 1
ATOM 1806 O O . LYS A 1 229 ? -8.804 -4.922 3.704 1.00 90.75 229 LYS A O 1
ATOM 1811 N N . PRO A 1 230 ? -9.427 -3.113 2.498 1.00 91.94 230 PRO A N 1
ATOM 1812 C CA . PRO A 1 230 ? -9.559 -2.203 3.642 1.00 91.94 230 PRO A CA 1
ATOM 1813 C C . PRO A 1 230 ? -10.394 -2.782 4.789 1.00 91.94 230 PRO A C 1
ATOM 1815 O O . PRO A 1 230 ? -9.982 -2.776 5.948 1.00 91.94 230 PRO A O 1
ATOM 1818 N N . LYS A 1 231 ? -11.541 -3.384 4.452 1.00 91.00 231 LYS A N 1
ATOM 1819 C CA . LYS A 1 231 ? -12.438 -4.018 5.423 1.00 91.00 231 LYS A CA 1
ATOM 1820 C C . LYS A 1 231 ? -11.745 -5.142 6.199 1.00 91.00 231 LYS A C 1
ATOM 1822 O O . LYS A 1 231 ? -11.742 -5.114 7.426 1.00 91.00 231 LYS A O 1
ATOM 1827 N N . SER A 1 232 ? -11.127 -6.089 5.492 1.00 89.69 232 SER A N 1
ATOM 1828 C CA . SER A 1 232 ? -10.393 -7.207 6.098 1.00 89.69 232 SER A CA 1
ATOM 1829 C C . SER A 1 232 ? -9.209 -6.724 6.933 1.00 89.69 232 SER A C 1
ATOM 1831 O O . SER A 1 232 ? -8.971 -7.243 8.019 1.00 89.69 232 SER A O 1
ATOM 1833 N N . PHE A 1 233 ? -8.498 -5.690 6.478 1.00 90.88 233 PHE A N 1
ATOM 1834 C CA . PHE A 1 233 ? -7.400 -5.086 7.230 1.00 90.88 233 PHE A CA 1
ATOM 1835 C C . PHE A 1 233 ? -7.866 -4.550 8.593 1.00 90.88 233 PHE A C 1
ATOM 1837 O O . PHE A 1 233 ? -7.305 -4.924 9.624 1.00 90.88 233 PHE A O 1
ATOM 1844 N N . VAL A 1 234 ? -8.939 -3.751 8.624 1.00 91.12 234 VAL A N 1
ATOM 1845 C CA . VAL A 1 234 ? -9.488 -3.216 9.883 1.00 91.12 234 VAL A CA 1
ATOM 1846 C C . VAL A 1 234 ? -10.093 -4.329 10.746 1.00 91.12 234 VAL A C 1
ATOM 1848 O O . VAL A 1 234 ? -9.930 -4.316 11.964 1.00 91.12 234 VAL A O 1
ATOM 1851 N N . GLN A 1 235 ? -10.734 -5.339 10.148 1.00 88.94 235 GLN A N 1
ATOM 1852 C CA . GLN A 1 235 ? -11.260 -6.499 10.882 1.00 88.94 235 GLN A CA 1
ATOM 1853 C C . GLN A 1 235 ? -10.142 -7.262 11.604 1.00 88.94 235 GLN A C 1
ATOM 1855 O O . GLN A 1 235 ? -10.243 -7.498 12.812 1.00 88.94 235 GLN A O 1
ATOM 1860 N N . LYS A 1 236 ? -9.043 -7.564 10.897 1.00 86.44 236 LYS A N 1
ATOM 1861 C CA . LYS A 1 236 ? -7.834 -8.174 11.472 1.00 86.44 236 LYS A CA 1
ATOM 1862 C C . LYS A 1 236 ? -7.256 -7.305 12.594 1.00 86.44 236 LYS A C 1
ATOM 1864 O O . LYS A 1 236 ? -6.923 -7.837 13.653 1.00 86.44 236 LYS A O 1
ATOM 1869 N N . LEU A 1 237 ? -7.197 -5.984 12.400 1.00 86.94 237 LEU A N 1
ATOM 1870 C CA . LEU A 1 237 ? -6.702 -5.036 13.404 1.00 86.94 237 LEU A CA 1
ATOM 1871 C C . LEU A 1 237 ? -7.535 -5.072 14.695 1.00 86.94 237 LEU A C 1
ATOM 1873 O O . LEU A 1 237 ? -6.977 -5.126 15.789 1.00 86.94 237 LEU A O 1
ATOM 1877 N N . LEU A 1 238 ? -8.864 -5.110 14.570 1.00 84.31 238 LEU A N 1
ATOM 1878 C CA . LEU A 1 238 ? -9.786 -5.205 15.705 1.00 84.31 238 LEU A CA 1
ATOM 1879 C C . LEU A 1 238 ? -9.932 -6.630 16.262 1.00 84.31 238 LEU A C 1
ATOM 1881 O O . LEU A 1 238 ? -10.644 -6.830 17.243 1.00 84.31 238 LEU A O 1
ATOM 1885 N N . GLY A 1 239 ? -9.289 -7.635 15.656 1.00 78.31 239 GLY A N 1
ATOM 1886 C CA . GLY A 1 239 ? -9.466 -9.049 16.014 1.00 78.31 239 GLY A CA 1
ATOM 1887 C C . GLY A 1 239 ? -10.891 -9.555 15.830 1.00 78.31 239 GLY A C 1
ATOM 1888 O O . GLY A 1 239 ? -11.269 -10.560 16.429 1.00 78.31 239 GLY A O 1
ATOM 1889 N N . MET A 1 240 ? -11.682 -8.862 15.015 1.00 70.00 240 MET A N 1
ATOM 1890 C CA . MET A 1 240 ? -12.968 -9.345 14.548 1.00 70.00 240 MET A CA 1
ATOM 1891 C C . MET A 1 240 ? -12.630 -10.352 13.455 1.00 70.00 240 MET A C 1
ATOM 1893 O O . MET A 1 240 ? -12.212 -9.947 12.376 1.00 70.00 240 MET A O 1
ATOM 1897 N N . GLY A 1 241 ? -12.694 -11.649 13.769 1.00 57.38 241 GLY A N 1
ATOM 1898 C CA . GLY A 1 241 ? -12.286 -12.724 12.861 1.00 57.38 241 GLY A CA 1
ATOM 1899 C C . GLY A 1 241 ? -12.729 -12.472 11.418 1.00 57.38 241 GLY A C 1
ATOM 1900 O O . GLY A 1 241 ? -13.868 -12.080 11.155 1.00 57.38 241 GLY A O 1
ATOM 1901 N N . ASP A 1 242 ? -11.801 -12.659 10.486 1.00 50.28 242 ASP A N 1
ATOM 1902 C CA . ASP A 1 242 ? -12.020 -12.403 9.070 1.00 50.28 242 ASP A CA 1
ATOM 1903 C C . ASP A 1 242 ? -12.847 -13.559 8.485 1.00 50.28 242 ASP A C 1
ATOM 1905 O O . ASP A 1 242 ? -12.308 -14.513 7.932 1.00 50.28 242 ASP A O 1
ATOM 1909 N N . ILE A 1 243 ? -14.175 -13.516 8.645 1.00 44.50 243 ILE A N 1
ATOM 1910 C CA . ILE A 1 243 ? -15.066 -14.519 8.028 1.00 44.50 243 ILE A CA 1
ATOM 1911 C C . ILE A 1 243 ? -14.925 -14.467 6.491 1.00 44.50 243 ILE A C 1
ATOM 1913 O O . ILE A 1 243 ? -15.114 -15.475 5.820 1.00 44.50 243 ILE A O 1
ATOM 1917 N N . ALA A 1 244 ? -14.537 -13.313 5.932 1.00 43.06 244 ALA A N 1
ATOM 1918 C CA . ALA A 1 244 ? -14.310 -13.128 4.500 1.00 43.06 244 ALA A CA 1
ATOM 1919 C C . ALA A 1 244 ? -12.897 -13.542 4.041 1.00 43.06 244 ALA A C 1
ATOM 1921 O O . ALA A 1 244 ? -12.735 -14.003 2.915 1.00 43.06 244 ALA A O 1
ATOM 1922 N N . GLY A 1 245 ? -11.879 -13.388 4.894 1.00 44.69 245 GLY A N 1
ATOM 1923 C CA . GLY A 1 245 ? -10.488 -13.752 4.594 1.00 44.69 245 GLY A CA 1
ATOM 1924 C C . GLY A 1 245 ? -10.157 -15.239 4.740 1.00 44.69 245 GLY A C 1
ATOM 1925 O O . GLY A 1 245 ? -9.077 -15.653 4.331 1.00 44.69 245 GLY A O 1
ATOM 1926 N N . LEU A 1 246 ? -11.062 -16.049 5.302 1.00 42.25 246 LEU A N 1
ATOM 1927 C CA . LEU A 1 246 ? -10.835 -17.488 5.480 1.00 42.25 246 LEU A CA 1
ATOM 1928 C C . LEU A 1 246 ? -10.864 -18.284 4.172 1.00 42.25 246 LEU A C 1
ATOM 1930 O O . LEU A 1 246 ? -10.342 -19.394 4.144 1.00 42.25 246 LEU A O 1
ATOM 1934 N N . VAL A 1 247 ? -11.423 -17.734 3.092 1.00 48.78 247 VAL A N 1
ATOM 1935 C CA . VAL A 1 247 ? -11.390 -18.352 1.766 1.00 48.78 247 VAL A CA 1
ATOM 1936 C C . VAL A 1 247 ? -11.538 -17.254 0.711 1.00 48.78 247 VAL A C 1
ATOM 1938 O O . VAL A 1 247 ? -12.643 -16.759 0.487 1.00 48.78 247 VAL A O 1
ATOM 1941 N N . ASP A 1 248 ? -10.457 -16.856 0.034 1.00 55.50 248 ASP A N 1
ATOM 1942 C CA . ASP A 1 248 ? -10.612 -16.044 -1.174 1.00 55.50 248 ASP A CA 1
ATOM 1943 C C . ASP A 1 248 ? -11.315 -16.915 -2.229 1.00 55.50 248 ASP A C 1
ATOM 1945 O O . ASP A 1 248 ? -10.742 -17.859 -2.769 1.00 55.50 248 ASP A O 1
ATOM 1949 N N . MET A 1 249 ? -12.598 -16.640 -2.488 1.00 51.31 249 MET A N 1
ATOM 1950 C CA . MET A 1 249 ? -13.408 -17.354 -3.484 1.00 51.31 249 MET A CA 1
ATOM 1951 C C . MET A 1 249 ? -12.767 -17.332 -4.873 1.00 51.31 249 MET A C 1
ATOM 1953 O O . MET A 1 249 ? -13.035 -18.228 -5.674 1.00 51.31 249 MET A O 1
ATOM 1957 N N . GLN A 1 250 ? -11.922 -16.339 -5.162 1.00 50.50 250 GLN A N 1
ATOM 1958 C CA . GLN A 1 250 ? -11.169 -16.271 -6.401 1.00 50.50 250 GLN A CA 1
ATOM 1959 C C . GLN A 1 250 ? -9.954 -17.201 -6.365 1.00 50.50 250 GLN A C 1
ATOM 1961 O O . GLN A 1 250 ? -9.768 -17.948 -7.317 1.00 50.50 250 GLN A O 1
ATOM 1966 N N . GLU A 1 251 ? -9.193 -17.252 -5.267 1.00 53.62 251 GLU A N 1
ATOM 1967 C CA . GLU A 1 251 ? -8.092 -18.222 -5.124 1.00 53.62 251 GLU A CA 1
ATOM 1968 C C . GLU A 1 251 ? -8.604 -19.657 -5.077 1.00 53.62 251 GLU A C 1
ATOM 1970 O O . GLU A 1 251 ? -8.018 -20.528 -5.709 1.00 53.62 251 GLU A O 1
ATOM 1975 N N . VAL A 1 252 ? -9.728 -19.911 -4.404 1.00 52.72 252 VAL A N 1
ATOM 1976 C CA . VAL A 1 252 ? -10.376 -21.224 -4.424 1.00 52.72 252 VAL A CA 1
ATOM 1977 C C . VAL A 1 252 ? -10.915 -21.544 -5.804 1.00 52.72 252 VAL A C 1
ATOM 1979 O O . VAL A 1 252 ? -10.736 -22.668 -6.255 1.00 52.72 252 VAL A O 1
ATOM 1982 N N . ARG A 1 253 ? -11.501 -20.588 -6.533 1.00 53.75 253 ARG A N 1
ATOM 1983 C CA . ARG A 1 253 ? -11.859 -20.812 -7.942 1.00 53.75 253 ARG A CA 1
ATOM 1984 C C . ARG A 1 253 ? -10.644 -21.100 -8.810 1.00 53.75 253 ARG A C 1
ATOM 1986 O O . ARG A 1 253 ? -10.738 -21.980 -9.658 1.00 53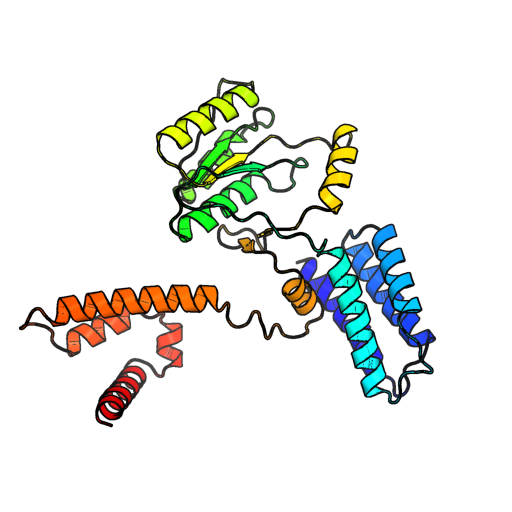.75 253 ARG A O 1
ATOM 1993 N N . ASP A 1 254 ? -9.531 -20.409 -8.604 1.00 60.12 254 ASP A N 1
ATOM 1994 C CA . ASP A 1 254 ? -8.303 -20.592 -9.375 1.00 60.12 254 ASP A CA 1
ATOM 1995 C C . ASP A 1 254 ? -7.647 -21.947 -9.048 1.00 60.12 254 ASP A C 1
ATOM 1997 O O . ASP A 1 254 ? -7.253 -22.675 -9.965 1.00 60.12 254 ASP A O 1
ATOM 2001 N N . LEU A 1 255 ? -7.634 -22.353 -7.771 1.00 55.25 255 LEU A N 1
ATOM 2002 C CA . LEU A 1 255 ? -7.227 -23.692 -7.329 1.00 55.25 255 LEU A CA 1
ATOM 2003 C C . LEU A 1 255 ? -8.143 -24.768 -7.924 1.00 55.25 255 LEU A C 1
ATOM 2005 O O . LEU A 1 255 ? -7.666 -25.755 -8.479 1.00 55.25 255 LEU A O 1
ATOM 2009 N N . LEU A 1 256 ? -9.462 -24.573 -7.849 1.00 51.53 256 LEU A N 1
ATOM 2010 C CA . LEU A 1 256 ? -10.454 -25.492 -8.404 1.00 51.53 256 LEU A CA 1
ATOM 2011 C C . LEU A 1 256 ? -10.354 -25.564 -9.932 1.00 51.53 256 LEU A C 1
ATOM 2013 O O . LEU A 1 256 ? -10.535 -26.637 -10.500 1.00 51.53 256 LEU A O 1
ATOM 2017 N N . ALA A 1 257 ? -10.018 -24.467 -10.613 1.00 65.44 257 ALA A N 1
ATOM 2018 C CA . ALA A 1 257 ? -9.791 -24.436 -12.054 1.00 65.44 257 ALA A CA 1
ATOM 2019 C C . ALA A 1 257 ? -8.505 -25.179 -12.446 1.00 65.44 257 ALA A C 1
ATOM 2021 O O . ALA A 1 257 ? -8.499 -25.887 -13.456 1.00 65.44 257 ALA A O 1
ATOM 2022 N N . GLN A 1 258 ? -7.438 -25.076 -11.647 1.00 56.12 258 GLN A N 1
ATOM 2023 C CA . GLN A 1 258 ? -6.234 -25.898 -11.811 1.00 56.12 258 GLN A CA 1
ATOM 2024 C C . GLN A 1 258 ? -6.531 -27.383 -11.574 1.00 56.12 258 GLN A C 1
ATOM 2026 O O . GLN A 1 258 ? -6.149 -28.212 -12.400 1.00 56.12 258 GLN A O 1
ATOM 2031 N N . TYR A 1 259 ? -7.289 -27.718 -10.527 1.00 56.03 259 TYR A N 1
ATOM 2032 C CA . TYR A 1 259 ? -7.749 -29.085 -10.259 1.00 56.03 259 TYR A CA 1
ATOM 2033 C C . TYR A 1 259 ? -8.629 -29.635 -11.381 1.00 56.03 259 TYR A C 1
ATOM 2035 O O . TYR A 1 259 ? -8.500 -30.799 -11.751 1.00 56.03 259 TYR A O 1
ATOM 2043 N N . LYS A 1 260 ? -9.501 -28.806 -11.963 1.00 57.97 260 LYS A N 1
ATOM 2044 C CA . LYS A 1 260 ? -10.364 -29.196 -13.082 1.00 57.97 260 LYS A CA 1
ATOM 2045 C C . LYS A 1 260 ? -9.545 -29.460 -14.345 1.00 57.97 260 LYS A C 1
ATOM 2047 O O . LYS A 1 260 ? -9.715 -30.507 -14.955 1.00 57.97 260 LYS A O 1
ATOM 2052 N N . LYS A 1 261 ? -8.571 -28.598 -14.666 1.00 61.31 261 LYS A N 1
ATOM 2053 C CA . LYS A 1 261 ? -7.613 -28.836 -15.762 1.00 61.31 261 LYS A CA 1
ATOM 2054 C C . LYS A 1 261 ? -6.784 -30.101 -15.544 1.00 61.31 261 LYS A C 1
ATOM 2056 O O . LYS A 1 261 ? -6.586 -30.859 -16.486 1.00 61.31 261 LYS A O 1
ATOM 2061 N N . PHE A 1 262 ? -6.320 -30.344 -14.319 1.00 49.78 262 PHE A N 1
ATOM 2062 C CA . PHE A 1 262 ? -5.583 -31.558 -13.973 1.00 49.78 262 PHE A CA 1
ATOM 2063 C C . PHE A 1 262 ? -6.468 -32.806 -14.096 1.00 49.78 262 PHE A C 1
ATOM 2065 O O . PHE A 1 262 ? -6.062 -33.778 -14.719 1.00 49.78 262 PHE A O 1
ATOM 2072 N N . SER A 1 263 ? -7.706 -32.755 -13.597 1.00 51.25 263 SER A N 1
ATOM 2073 C CA . SER A 1 263 ? -8.723 -33.802 -13.769 1.00 51.25 263 SER A CA 1
ATOM 2074 C C . SER A 1 263 ? -9.004 -34.092 -15.243 1.00 51.25 263 SER A C 1
ATOM 2076 O O . SER A 1 263 ? -9.054 -35.252 -15.639 1.00 51.25 263 SER A O 1
ATOM 2078 N N . ASP A 1 264 ? -9.110 -33.061 -16.080 1.00 62.88 264 ASP A N 1
ATOM 2079 C CA . ASP A 1 264 ? -9.330 -33.221 -17.515 1.00 62.88 264 ASP A CA 1
ATOM 2080 C C . ASP A 1 264 ? -8.108 -33.840 -18.209 1.00 62.88 264 ASP A C 1
ATOM 2082 O O . ASP A 1 264 ? -8.272 -34.711 -19.058 1.00 62.88 264 ASP A O 1
ATOM 2086 N N . VAL A 1 265 ? -6.884 -33.481 -17.805 1.00 54.94 265 VAL A N 1
ATOM 2087 C CA . VAL A 1 265 ? -5.644 -34.130 -18.269 1.00 54.94 265 VAL A CA 1
ATOM 2088 C C . VAL A 1 265 ? -5.596 -35.594 -17.828 1.00 54.94 265 VAL A C 1
ATOM 2090 O O . VAL A 1 265 ? -5.322 -36.461 -18.652 1.00 54.94 265 VAL A O 1
ATOM 2093 N N . VAL A 1 266 ? -5.937 -35.895 -16.574 1.00 52.16 266 VAL A N 1
ATOM 2094 C CA . VAL A 1 266 ? -6.008 -37.266 -16.043 1.00 52.16 266 VAL A CA 1
ATOM 2095 C C . VAL A 1 266 ? -7.083 -38.082 -16.761 1.00 52.16 266 VAL A C 1
ATOM 2097 O O . VAL A 1 266 ? -6.840 -39.235 -17.094 1.00 52.16 266 VAL A O 1
ATOM 2100 N N . LYS A 1 267 ? -8.241 -37.497 -17.086 1.00 56.59 267 LYS A N 1
ATOM 2101 C CA . LYS A 1 267 ? -9.285 -38.144 -17.898 1.00 56.59 267 LYS A CA 1
ATOM 2102 C C . LYS A 1 267 ? -8.837 -38.372 -19.336 1.00 56.59 267 LYS A C 1
ATOM 2104 O O . LYS A 1 267 ? -9.154 -39.414 -19.904 1.00 56.59 267 LYS A O 1
ATOM 2109 N N . LYS A 1 268 ? -8.092 -37.433 -19.923 1.00 55.03 268 LYS A N 1
ATOM 2110 C CA . LYS A 1 268 ? -7.553 -37.537 -21.289 1.00 55.03 268 LYS A CA 1
ATOM 2111 C C . LYS A 1 268 ? -6.437 -38.581 -21.387 1.00 55.03 268 LYS A C 1
ATOM 2113 O O . LYS A 1 268 ? -6.343 -39.288 -22.381 1.00 55.03 268 LYS A O 1
ATOM 2118 N N . ILE A 1 269 ? -5.637 -38.718 -20.331 1.00 47.78 269 ILE A N 1
ATOM 2119 C CA . ILE A 1 269 ? -4.621 -39.766 -20.188 1.00 47.78 269 ILE A CA 1
ATOM 2120 C C . ILE A 1 269 ? -5.285 -41.117 -19.873 1.00 47.78 269 ILE A C 1
ATOM 2122 O O . ILE A 1 269 ? -4.920 -42.129 -20.457 1.00 47.78 269 ILE A O 1
ATOM 2126 N N . GLY A 1 270 ? -6.322 -41.135 -19.032 1.00 49.16 270 GLY A N 1
ATOM 2127 C CA . GLY A 1 270 ? -7.097 -42.331 -18.681 1.00 49.16 270 GLY A CA 1
ATOM 2128 C C . GLY A 1 270 ? -8.014 -42.856 -19.793 1.00 49.16 270 GLY A C 1
ATOM 2129 O O . GLY A 1 270 ? -8.486 -43.986 -19.709 1.00 49.16 270 GLY A O 1
ATOM 2130 N N . SER A 1 271 ? -8.252 -42.071 -20.848 1.00 48.59 271 SER A N 1
ATOM 2131 C CA . SER A 1 271 ? -8.969 -42.508 -22.057 1.00 48.59 271 SER A CA 1
ATOM 2132 C C . SER A 1 271 ? -8.048 -43.129 -23.113 1.00 48.59 271 SER A C 1
ATOM 2134 O O . SER A 1 271 ? -8.541 -43.746 -24.060 1.00 48.59 271 SER A O 1
ATOM 2136 N N . ILE A 1 272 ? -6.724 -43.081 -22.915 1.00 45.59 272 ILE A N 1
ATOM 2137 C CA . ILE A 1 272 ? -5.775 -43.948 -23.618 1.00 45.59 272 ILE A CA 1
ATOM 2138 C C . ILE A 1 272 ? -5.878 -45.324 -22.954 1.00 45.59 272 ILE A C 1
ATOM 2140 O O . ILE A 1 272 ? -5.203 -45.629 -21.972 1.00 45.59 272 ILE A O 1
ATOM 2144 N N . LYS A 1 273 ? -6.824 -46.128 -23.451 1.00 40.94 273 LYS A N 1
ATOM 2145 C CA . LYS A 1 273 ? -7.072 -47.509 -23.024 1.00 40.94 273 LYS A CA 1
ATOM 2146 C C . LYS A 1 273 ? -5.747 -48.267 -22.883 1.00 40.94 273 LYS A C 1
ATOM 2148 O O . LYS A 1 273 ? -5.113 -48.562 -23.890 1.00 40.94 273 LYS A O 1
ATOM 2153 N N . GLY A 1 274 ? -5.388 -48.653 -21.655 1.00 50.44 274 GLY A N 1
ATOM 2154 C CA . GLY A 1 274 ? -4.627 -49.891 -21.481 1.00 50.44 274 GLY A CA 1
ATOM 2155 C C . GLY A 1 274 ? -3.601 -50.017 -20.361 1.00 50.44 274 GLY A C 1
ATOM 2156 O O . GLY A 1 274 ? -3.230 -51.154 -20.122 1.00 50.44 274 GLY A O 1
ATOM 2157 N N . LEU A 1 275 ? -3.134 -48.974 -19.659 1.00 38.62 275 LEU A N 1
ATOM 2158 C CA . LEU A 1 275 ? -1.991 -49.149 -18.730 1.00 38.62 275 LEU A CA 1
ATOM 2159 C C . LEU A 1 275 ? -1.946 -48.136 -17.568 1.00 38.62 275 LEU A C 1
ATOM 2161 O O . LEU A 1 275 ? -1.010 -47.355 -17.452 1.00 38.62 275 LEU A O 1
ATOM 2165 N N . PHE A 1 276 ? -2.920 -48.164 -16.654 1.00 50.19 276 PHE A N 1
ATOM 2166 C CA . PHE A 1 276 ? -2.759 -47.491 -15.355 1.00 50.19 276 PHE A CA 1
ATOM 2167 C C . PHE A 1 276 ? -3.126 -48.425 -14.205 1.00 50.19 276 PHE A C 1
ATOM 2169 O O . PHE A 1 276 ? -4.293 -48.692 -13.927 1.00 50.19 276 PHE A O 1
ATOM 2176 N N . ASN A 1 277 ? -2.096 -48.933 -13.529 1.00 53.53 277 ASN A N 1
ATOM 2177 C CA . ASN A 1 277 ? -2.244 -49.674 -12.286 1.00 53.53 277 ASN A CA 1
ATOM 2178 C C . ASN A 1 277 ? -2.614 -48.681 -11.169 1.00 53.53 277 ASN A C 1
ATOM 2180 O O . ASN A 1 277 ? -1.851 -47.754 -10.888 1.00 53.53 277 ASN A O 1
ATOM 2184 N N . MET A 1 278 ? -3.766 -48.870 -10.518 1.00 47.34 278 MET A N 1
ATOM 2185 C CA . MET A 1 278 ? -4.242 -48.015 -9.415 1.00 47.34 278 MET A CA 1
ATOM 2186 C C . MET A 1 278 ? -3.218 -47.874 -8.279 1.00 47.34 278 MET A C 1
ATOM 2188 O O . MET A 1 278 ? -3.171 -46.842 -7.611 1.00 47.34 278 MET A O 1
ATOM 2192 N N . ALA A 1 279 ? -2.340 -48.866 -8.101 1.00 53.84 279 ALA A N 1
ATOM 2193 C CA . ALA A 1 279 ? -1.240 -48.790 -7.147 1.00 53.84 279 ALA A CA 1
ATOM 2194 C C . ALA A 1 279 ? -0.233 -47.672 -7.485 1.00 53.84 279 ALA A C 1
ATOM 2196 O O . ALA A 1 279 ? 0.209 -46.957 -6.589 1.00 53.84 279 ALA A O 1
ATOM 2197 N N . GLN A 1 280 ? 0.091 -47.469 -8.768 1.00 53.47 280 GLN A N 1
ATOM 2198 C CA . GLN A 1 280 ? 1.028 -46.424 -9.205 1.00 53.47 280 GLN A CA 1
ATOM 2199 C C . GLN A 1 280 ? 0.419 -45.022 -9.102 1.00 53.47 280 GLN A C 1
ATOM 2201 O O . GLN A 1 280 ? 1.113 -44.083 -8.713 1.00 53.47 280 GLN A O 1
ATOM 2206 N N . LEU A 1 281 ? -0.883 -44.887 -9.381 1.00 54.00 281 LEU A N 1
ATOM 2207 C CA . LEU A 1 281 ? -1.607 -43.623 -9.227 1.00 54.00 281 LEU A CA 1
ATOM 2208 C C . LEU A 1 281 ? -1.644 -43.187 -7.752 1.00 54.00 281 LEU A C 1
ATOM 2210 O O . LEU A 1 281 ? -1.304 -42.048 -7.430 1.00 54.00 281 LEU A O 1
ATOM 2214 N N . ASN A 1 282 ? -1.960 -44.119 -6.845 1.00 53.06 282 ASN A N 1
ATOM 2215 C CA . ASN A 1 282 ? -1.959 -43.869 -5.401 1.00 53.06 282 ASN A CA 1
ATOM 2216 C C . ASN A 1 282 ? -0.564 -43.479 -4.889 1.00 53.06 282 ASN A C 1
ATOM 2218 O O . ASN A 1 282 ? -0.428 -42.590 -4.047 1.00 53.06 282 ASN A O 1
ATOM 2222 N N . GLN A 1 283 ? 0.485 -44.106 -5.427 1.00 59.34 283 GLN A N 1
ATOM 2223 C CA . GLN A 1 283 ? 1.866 -43.831 -5.039 1.00 59.34 283 GLN A CA 1
ATOM 2224 C C . GLN A 1 283 ? 2.370 -42.472 -5.556 1.00 59.34 283 GLN A C 1
ATOM 2226 O O . GLN A 1 283 ? 3.160 -41.819 -4.876 1.00 59.34 283 GLN A O 1
ATOM 2231 N N . GLN A 1 284 ? 1.908 -42.017 -6.726 1.00 58.19 284 GLN A N 1
ATOM 2232 C CA . GLN A 1 284 ? 2.212 -40.674 -7.234 1.00 58.19 284 GLN A CA 1
ATOM 2233 C C . GLN A 1 284 ? 1.433 -39.579 -6.499 1.00 58.19 284 GLN A C 1
ATOM 2235 O O . GLN A 1 284 ? 2.025 -38.549 -6.181 1.00 58.19 284 GLN A O 1
ATOM 2240 N N . MET A 1 285 ? 0.159 -39.801 -6.157 1.00 52.66 285 MET A N 1
ATOM 2241 C CA . MET A 1 285 ? -0.612 -38.830 -5.368 1.00 52.66 285 MET A CA 1
ATOM 2242 C C . MET A 1 285 ? -0.016 -38.623 -3.971 1.00 52.66 285 MET A C 1
ATOM 2244 O O . MET A 1 285 ? 0.131 -37.486 -3.532 1.00 52.66 285 MET A O 1
ATOM 2248 N N . ALA A 1 286 ? 0.423 -39.698 -3.309 1.00 56.53 286 ALA A N 1
ATOM 2249 C CA . ALA A 1 286 ? 1.073 -39.606 -2.002 1.00 56.53 286 ALA A CA 1
ATOM 2250 C C . ALA A 1 286 ? 2.393 -38.808 -2.028 1.00 56.53 286 ALA A C 1
ATOM 2252 O O . ALA A 1 286 ? 2.756 -38.206 -1.023 1.00 56.53 286 ALA A O 1
ATOM 2253 N N . LYS A 1 287 ? 3.100 -38.775 -3.169 1.00 58.75 287 LYS A N 1
ATOM 2254 C CA . LYS A 1 287 ? 4.345 -38.003 -3.345 1.00 58.75 287 LYS A CA 1
ATOM 2255 C C . LYS A 1 287 ? 4.117 -36.518 -3.643 1.00 58.75 287 LYS A C 1
ATOM 2257 O O . LYS A 1 287 ? 5.049 -35.737 -3.490 1.00 58.75 287 LYS A O 1
ATOM 2262 N N . MET A 1 288 ? 2.921 -36.136 -4.094 1.00 53.22 288 MET A N 1
ATOM 2263 C CA . MET A 1 288 ? 2.583 -34.747 -4.443 1.00 53.22 288 MET A CA 1
ATOM 2264 C C . MET A 1 288 ? 1.800 -34.015 -3.344 1.00 53.22 288 MET A C 1
ATOM 2266 O O . MET A 1 288 ? 1.615 -32.804 -3.439 1.00 53.22 288 MET A O 1
ATOM 2270 N N . MET A 1 289 ? 1.338 -34.720 -2.310 1.00 56.25 289 MET A N 1
ATOM 2271 C CA . MET A 1 289 ? 0.693 -34.111 -1.146 1.00 56.25 289 MET A CA 1
ATOM 2272 C C . MET A 1 289 ? 1.731 -33.667 -0.113 1.00 56.25 289 MET A C 1
ATOM 2274 O O . MET A 1 289 ? 2.705 -34.374 0.143 1.00 56.25 289 MET A O 1
ATOM 2278 N N . ASP A 1 290 ? 1.506 -32.506 0.507 1.00 60.06 290 ASP A N 1
ATOM 2279 C CA . ASP A 1 290 ? 2.346 -32.032 1.609 1.00 60.06 290 ASP A CA 1
ATOM 2280 C C . ASP A 1 290 ? 2.314 -33.060 2.764 1.00 60.06 290 ASP A C 1
ATOM 2282 O O . ASP A 1 290 ? 1.221 -33.491 3.163 1.00 60.06 290 ASP A O 1
ATOM 2286 N N . PRO A 1 291 ? 3.473 -33.458 3.327 1.00 55.44 291 PRO A N 1
ATOM 2287 C CA . PRO A 1 291 ? 3.552 -34.440 4.410 1.00 55.44 291 PRO A CA 1
ATOM 2288 C C . PRO A 1 291 ? 2.658 -34.117 5.615 1.00 55.44 291 PRO A C 1
ATOM 2290 O O . PRO A 1 291 ? 2.153 -35.031 6.268 1.00 55.44 291 PRO A O 1
ATOM 2293 N N . ARG A 1 292 ? 2.406 -32.830 5.891 1.00 58.72 292 ARG A N 1
ATOM 2294 C CA . ARG A 1 292 ? 1.538 -32.386 6.992 1.00 58.72 292 ARG A CA 1
ATOM 2295 C C . ARG A 1 292 ? 0.062 -32.650 6.709 1.00 58.72 292 ARG A C 1
ATOM 2297 O O . ARG A 1 292 ? -0.663 -33.071 7.606 1.00 58.72 292 ARG A O 1
ATOM 2304 N N . VAL A 1 293 ? -0.369 -32.478 5.460 1.00 58.97 293 VAL A N 1
ATOM 2305 C CA . VAL A 1 293 ? -1.742 -32.779 5.018 1.00 58.97 293 VAL A CA 1
ATOM 2306 C C . VAL A 1 293 ? -1.979 -34.287 5.032 1.00 58.97 293 VAL A C 1
ATOM 2308 O O . VAL A 1 293 ? -3.017 -34.749 5.503 1.00 58.97 293 VAL A O 1
ATOM 2311 N N . LEU A 1 294 ? -0.986 -35.067 4.594 1.00 60.09 294 LEU A N 1
ATOM 2312 C CA . LEU A 1 294 ? -1.048 -36.526 4.629 1.00 60.09 294 LEU A CA 1
ATOM 2313 C C . LEU A 1 294 ? -1.178 -37.048 6.070 1.00 60.09 294 LEU A C 1
ATOM 2315 O O . LEU A 1 294 ? -1.972 -37.946 6.332 1.00 60.09 294 LEU A O 1
ATOM 2319 N N . GLN A 1 295 ? -0.443 -36.461 7.016 1.00 64.00 295 GLN A N 1
ATOM 2320 C CA . GLN A 1 295 ? -0.509 -36.830 8.431 1.00 64.00 295 GLN A CA 1
ATOM 2321 C C . GLN A 1 295 ? -1.854 -36.450 9.069 1.00 64.00 295 GLN A C 1
ATOM 2323 O O . GLN A 1 295 ? -2.425 -37.239 9.819 1.00 64.00 295 GLN A O 1
ATOM 2328 N N . GLN A 1 296 ? -2.399 -35.283 8.719 1.00 59.88 296 GLN A N 1
ATOM 2329 C CA . GLN A 1 296 ? -3.689 -34.802 9.219 1.00 59.88 296 GLN A CA 1
ATOM 2330 C C . GLN A 1 296 ? -4.882 -35.597 8.657 1.00 59.88 296 GLN A C 1
ATOM 2332 O O . GLN A 1 296 ? -5.919 -35.697 9.307 1.00 59.88 296 GLN A O 1
ATOM 2337 N N . MET A 1 297 ? -4.716 -36.219 7.485 1.00 54.41 297 MET A N 1
ATOM 2338 C CA . MET A 1 297 ? -5.693 -37.124 6.870 1.00 54.41 297 MET A CA 1
ATOM 2339 C C . MET A 1 297 ? -5.532 -38.597 7.286 1.00 54.41 297 MET A C 1
ATOM 2341 O O . MET A 1 297 ? -6.208 -39.451 6.724 1.00 54.41 297 MET A O 1
ATOM 2345 N N . GLY A 1 298 ? -4.676 -38.924 8.263 1.00 69.44 298 GLY A N 1
ATOM 2346 C CA . GLY A 1 298 ? -4.499 -40.304 8.745 1.00 69.44 298 GLY A CA 1
ATOM 2347 C C . GLY A 1 298 ? -3.559 -41.163 7.888 1.00 69.44 298 GLY A C 1
ATOM 2348 O O . GLY A 1 298 ? -3.684 -42.389 7.850 1.00 69.44 298 GLY A O 1
ATOM 2349 N N . GLY A 1 299 ? -2.620 -40.537 7.179 1.00 70.69 299 GLY A N 1
ATOM 2350 C CA . GLY A 1 299 ? -1.628 -41.210 6.343 1.00 70.69 299 GLY A CA 1
ATOM 2351 C C . GLY A 1 299 ? -2.221 -41.860 5.088 1.00 70.69 299 GLY A C 1
ATOM 2352 O O . GLY A 1 299 ? -3.339 -41.569 4.661 1.00 70.69 299 GLY A O 1
ATOM 2353 N N . MET A 1 300 ? -1.469 -42.791 4.493 1.00 55.91 300 MET A N 1
ATOM 2354 C CA . MET A 1 300 ? -1.907 -43.552 3.310 1.00 55.91 300 MET A CA 1
ATOM 2355 C C . MET A 1 300 ? -3.214 -44.331 3.546 1.00 55.91 300 MET A C 1
ATOM 2357 O O . MET A 1 300 ? -4.016 -44.466 2.624 1.00 55.91 300 MET A O 1
ATOM 2361 N N . GLY A 1 301 ? -3.460 -44.791 4.779 1.00 63.31 301 GLY A N 1
ATOM 2362 C CA . GLY A 1 301 ? -4.683 -45.512 5.140 1.00 63.31 301 GLY A CA 1
ATOM 2363 C C . GLY A 1 301 ? -5.940 -44.637 5.096 1.00 63.31 301 GLY A C 1
ATOM 2364 O O . GLY A 1 301 ? -6.985 -45.080 4.620 1.00 63.31 301 GLY A O 1
ATOM 2365 N N . GLY A 1 302 ? -5.846 -43.372 5.520 1.00 65.94 302 GLY A N 1
ATOM 2366 C CA . GLY A 1 302 ? -6.971 -42.436 5.457 1.00 65.94 302 GLY A CA 1
ATOM 2367 C C . GLY A 1 302 ? -7.314 -41.994 4.033 1.00 65.94 302 GLY A C 1
ATOM 2368 O O . GLY A 1 302 ? -8.492 -41.919 3.678 1.00 65.94 302 GLY A O 1
ATOM 2369 N N . LEU A 1 303 ? -6.301 -41.830 3.173 1.00 58.81 303 LEU A N 1
ATOM 2370 C CA . LEU A 1 303 ? -6.500 -41.567 1.742 1.00 58.81 303 LEU A CA 1
ATOM 2371 C C . LEU A 1 303 ? -7.232 -42.730 1.046 1.00 58.81 303 LEU A C 1
ATOM 2373 O O . LEU A 1 303 ? -8.112 -42.522 0.211 1.00 58.81 303 LEU A O 1
ATOM 2377 N N . GLN A 1 304 ? -6.898 -43.965 1.428 1.00 56.88 304 GLN A N 1
ATOM 2378 C CA . GLN A 1 304 ? -7.493 -45.176 0.868 1.00 56.88 304 GLN A CA 1
ATOM 2379 C C . GLN A 1 304 ? -8.950 -45.371 1.318 1.00 56.88 304 GLN A C 1
ATOM 2381 O O . GLN A 1 304 ? -9.802 -45.749 0.512 1.00 56.88 304 GLN A O 1
ATOM 2386 N N . ASN A 1 305 ? -9.271 -45.023 2.567 1.00 64.19 305 ASN A N 1
ATOM 2387 C CA . ASN A 1 305 ? -10.648 -45.014 3.067 1.00 64.19 305 ASN A CA 1
ATOM 2388 C C . ASN A 1 305 ? -11.508 -43.938 2.391 1.00 64.19 305 ASN A C 1
ATOM 2390 O O . ASN A 1 305 ? -12.658 -44.205 2.037 1.00 64.19 305 ASN A O 1
ATOM 2394 N N . MET A 1 306 ? -10.942 -42.755 2.141 1.00 58.59 306 MET A N 1
ATOM 2395 C CA . MET A 1 306 ? -11.624 -41.679 1.420 1.00 58.59 306 MET A CA 1
ATOM 2396 C C . MET A 1 306 ? -11.900 -42.057 -0.044 1.00 58.59 306 MET A C 1
ATOM 2398 O O . MET A 1 306 ? -13.010 -41.846 -0.532 1.00 58.59 306 MET A O 1
ATOM 2402 N N . MET A 1 307 ? -10.939 -42.686 -0.734 1.00 55.03 307 MET A N 1
ATOM 2403 C CA . MET A 1 307 ? -11.154 -43.186 -2.099 1.00 55.03 307 MET A CA 1
ATOM 2404 C C . MET A 1 307 ? -12.210 -44.290 -2.159 1.00 55.03 307 MET A C 1
ATOM 2406 O O . MET A 1 307 ? -13.045 -44.281 -3.062 1.00 55.03 307 MET A O 1
ATOM 2410 N N . ASN A 1 308 ? -12.231 -45.202 -1.185 1.00 63.50 308 ASN A N 1
ATOM 2411 C CA . ASN A 1 308 ? -13.268 -46.232 -1.101 1.00 63.50 308 ASN A CA 1
ATOM 2412 C C . ASN A 1 308 ? -14.661 -45.633 -0.843 1.00 63.50 308 ASN A C 1
ATOM 2414 O O . ASN A 1 308 ? -15.651 -46.134 -1.380 1.00 63.50 308 ASN A O 1
ATOM 2418 N N . GLN A 1 309 ? -14.757 -44.545 -0.072 1.00 60.00 309 GLN A N 1
ATOM 2419 C CA . GLN A 1 309 ? -16.013 -43.812 0.115 1.00 60.00 309 GLN A CA 1
ATOM 2420 C C . GLN A 1 309 ? -16.444 -43.059 -1.148 1.00 60.00 309 GLN A C 1
ATOM 2422 O O . GLN A 1 309 ? -17.615 -43.123 -1.512 1.00 60.00 309 GLN A O 1
ATOM 2427 N N . MET A 1 310 ? -15.521 -42.419 -1.872 1.00 46.72 310 MET A N 1
ATOM 2428 C CA . MET A 1 310 ? -15.837 -41.755 -3.145 1.00 46.72 310 MET A CA 1
ATOM 2429 C C . MET A 1 310 ? -16.229 -42.746 -4.249 1.00 46.72 310 MET A C 1
ATOM 2431 O O . MET A 1 310 ? -17.158 -42.481 -5.009 1.00 46.72 310 MET A O 1
ATOM 2435 N N . ALA A 1 311 ? -15.592 -43.919 -4.305 1.00 50.34 311 ALA A N 1
ATOM 2436 C CA . ALA A 1 311 ? -15.962 -44.991 -5.229 1.00 50.34 311 ALA A CA 1
ATOM 2437 C C . ALA A 1 311 ? -17.357 -45.573 -4.931 1.00 50.34 311 ALA A C 1
ATOM 2439 O O . ALA A 1 311 ? -18.041 -46.038 -5.842 1.00 50.34 311 ALA A O 1
ATOM 2440 N N . ARG A 1 312 ? -17.796 -45.525 -3.665 1.00 48.94 312 ARG A N 1
ATOM 2441 C CA . ARG A 1 312 ? -19.166 -45.878 -3.260 1.00 48.94 312 ARG A CA 1
ATOM 2442 C C . ARG A 1 312 ? -20.170 -44.762 -3.559 1.00 48.94 312 ARG A C 1
ATOM 2444 O O . ARG A 1 312 ? -21.271 -45.065 -3.999 1.00 48.94 312 ARG A O 1
ATOM 2451 N N . ALA A 1 313 ? -19.783 -43.499 -3.389 1.00 44.09 313 ALA A N 1
ATOM 2452 C CA . ALA A 1 313 ? -20.636 -42.340 -3.663 1.00 44.09 313 ALA A CA 1
ATOM 2453 C C . ALA A 1 313 ? -20.919 -42.121 -5.162 1.00 44.09 313 ALA A C 1
ATOM 2455 O O . ALA A 1 313 ? -21.927 -41.522 -5.504 1.00 44.09 313 ALA A O 1
ATOM 2456 N N . GLY A 1 314 ? -20.071 -42.634 -6.061 1.00 42.00 314 GLY A N 1
ATOM 2457 C CA . GLY A 1 314 ? -20.296 -42.588 -7.513 1.00 42.00 314 GLY A CA 1
ATOM 2458 C C . GLY A 1 314 ? -21.229 -43.672 -8.076 1.00 42.00 314 GLY A C 1
ATOM 2459 O O . GLY A 1 314 ? -21.348 -43.774 -9.294 1.00 42.00 314 GLY A O 1
ATOM 2460 N N . LYS A 1 315 ? -21.840 -44.511 -7.223 1.00 44.31 315 LYS A N 1
ATOM 2461 C CA . LYS A 1 315 ? -22.821 -45.548 -7.611 1.00 44.31 315 LYS A CA 1
ATOM 2462 C C . LYS A 1 315 ? -24.260 -45.248 -7.153 1.00 44.31 315 LYS A C 1
ATOM 2464 O O . LYS A 1 315 ? -25.103 -46.138 -7.241 1.00 44.31 315 LYS A O 1
ATOM 2469 N N . MET A 1 316 ? -24.529 -44.030 -6.679 1.00 34.72 316 MET A N 1
ATOM 2470 C CA . MET A 1 316 ? -25.877 -43.510 -6.414 1.00 34.72 316 MET A CA 1
ATOM 2471 C C . MET A 1 316 ? -26.253 -42.457 -7.447 1.00 34.72 316 MET A C 1
ATOM 2473 O O . MET A 1 316 ? -25.375 -41.623 -7.763 1.00 34.72 316 MET A O 1
#

InterPro domains:
  IPR000897 Signal recognition particle, SRP54 subunit, GTPase domain [PF00448] (102-209)
  IPR000897 Signal recognition particle, SRP54 subunit, GTPase domain [PS00300] (212-225)
  IPR000897 Signal recognition particle, SRP54 subunit, GTPase domain [SM00962] (101-239)
  IPR003593 AAA+ ATPase domain [SM00382] (100-238)
  IPR013822 Signal recognition particle SRP54, helical bundle [PF02881] (6-83)
  IPR013822 Signal recognition particle SRP54, helical bundle [SM00963] (2-87)
  IPR022941 Signal recognition particle, SRP54 subunit [PTHR11564] (1-208)
  IPR027417 P-loop containing nucleoside triphosphate hydrolase [G3DSA:3.40.50.300] (96-207)
  IPR027417 P-loop containing nucleoside triphosphate hydrolase [G3DSA:3.40.50.300] (208-248)
  IPR027417 P-loop containing nucleoside triphosphate hydrolase [SSF52540] (96-241)
  IPR036225 SRP/SRP receptor, N-terminal [SSF47364] (1-93)
  IPR042101 Signal recognition particle SRP54, N-terminal domain superfamily [G3DSA:1.20.120.140] (1-93)

pLDDT: mean 80.2, std 17.61, range [34.72, 98.75]